Protein AF-A0A820KQS2-F1 (afdb_monomer_lite)

Structure (mmCIF, N/CA/C/O backbone):
data_AF-A0A820KQS2-F1
#
_entry.id   AF-A0A820KQS2-F1
#
loop_
_atom_site.group_PDB
_atom_site.id
_atom_site.type_symbol
_atom_site.label_atom_id
_atom_site.label_alt_id
_atom_site.label_comp_id
_atom_site.label_asym_id
_atom_site.label_entity_id
_atom_site.label_seq_id
_atom_site.pdbx_PDB_ins_code
_atom_site.Cartn_x
_atom_site.Cartn_y
_atom_site.Cartn_z
_atom_site.occupancy
_atom_site.B_iso_or_equiv
_atom_site.auth_seq_id
_atom_site.auth_comp_id
_atom_site.auth_asym_id
_atom_site.auth_atom_id
_atom_site.pdbx_PDB_model_num
ATOM 1 N N . TYR A 1 1 ? 2.356 -8.508 -19.181 1.00 50.34 1 TYR A N 1
ATOM 2 C CA . TYR A 1 1 ? 1.008 -8.144 -18.686 1.00 50.34 1 TYR A CA 1
ATOM 3 C C . TYR A 1 1 ? 0.097 -7.905 -19.900 1.00 50.34 1 TYR A C 1
ATOM 5 O O . TYR A 1 1 ? 0.622 -7.860 -20.998 1.00 50.34 1 TYR A O 1
ATOM 13 N N . TYR A 1 2 ? -1.240 -7.891 -19.795 1.00 46.78 2 TYR A N 1
ATOM 14 C CA . TYR A 1 2 ? -2.116 -7.574 -20.947 1.00 46.78 2 TYR A CA 1
ATOM 15 C C . TYR A 1 2 ? -2.822 -6.251 -20.717 1.00 46.78 2 TYR A C 1
ATOM 17 O O . TYR A 1 2 ? -3.506 -6.087 -19.706 1.00 46.78 2 TYR A O 1
ATOM 25 N N . ASP A 1 3 ? -2.719 -5.358 -21.691 1.00 51.53 3 ASP A N 1
ATOM 26 C CA . ASP A 1 3 ? -3.558 -4.175 -21.785 1.00 51.53 3 ASP A CA 1
ATOM 27 C C . ASP A 1 3 ? -4.238 -4.101 -23.154 1.00 51.53 3 ASP A C 1
ATOM 29 O O . ASP A 1 3 ? -3.690 -4.490 -24.179 1.00 51.53 3 ASP A O 1
ATOM 33 N N . TYR A 1 4 ? -5.441 -3.544 -23.191 1.00 47.41 4 TYR A N 1
ATOM 34 C CA . TYR A 1 4 ? -6.227 -3.357 -24.406 1.00 47.41 4 TYR A CA 1
ATOM 35 C C . TYR A 1 4 ? -5.584 -2.403 -25.415 1.00 47.41 4 TYR A C 1
ATOM 37 O O . TYR A 1 4 ? -5.941 -2.457 -26.592 1.00 47.41 4 TYR A O 1
ATOM 45 N N . VAL A 1 5 ? -4.665 -1.532 -24.983 1.00 47.62 5 VAL A N 1
ATOM 46 C CA . VAL A 1 5 ? -3.969 -0.593 -25.876 1.00 47.62 5 VAL A CA 1
ATOM 47 C C . VAL A 1 5 ? -2.763 -1.250 -26.554 1.00 47.62 5 VAL A C 1
ATOM 49 O O . VAL A 1 5 ? -2.491 -0.953 -27.717 1.00 47.62 5 VAL A O 1
ATOM 52 N N . HIS A 1 6 ? -2.044 -2.135 -25.860 1.00 49.69 6 HIS A N 1
ATOM 53 C CA . HIS A 1 6 ? -0.759 -2.682 -26.325 1.00 49.69 6 HIS A CA 1
ATOM 54 C C . HIS A 1 6 ? -0.744 -4.207 -26.510 1.00 49.69 6 HIS A C 1
ATOM 56 O O . HIS A 1 6 ? 0.208 -4.748 -27.063 1.00 49.69 6 HIS A O 1
ATOM 62 N N . GLY A 1 7 ? -1.827 -4.901 -26.156 1.00 55.16 7 GLY A N 1
ATOM 63 C CA . GLY A 1 7 ? -1.906 -6.356 -26.209 1.00 55.16 7 GLY A CA 1
ATOM 64 C C . GLY A 1 7 ? -1.187 -7.007 -25.028 1.00 55.16 7 GLY A C 1
ATOM 65 O O . GLY A 1 7 ? -1.132 -6.444 -23.938 1.00 55.16 7 GLY A O 1
ATOM 66 N N . VAL A 1 8 ? -0.693 -8.231 -25.228 1.00 52.75 8 VAL A N 1
ATOM 67 C CA . VAL A 1 8 ? 0.123 -8.924 -24.223 1.00 52.75 8 VAL A CA 1
ATOM 68 C C . VAL A 1 8 ? 1.558 -8.409 -24.346 1.00 52.75 8 VAL A C 1
ATOM 70 O O . VAL A 1 8 ? 2.145 -8.540 -25.417 1.00 52.75 8 VAL A O 1
ATOM 73 N N . ASP A 1 9 ? 2.131 -7.870 -23.271 1.00 55.00 9 ASP A N 1
ATOM 74 C CA . ASP A 1 9 ? 3.546 -7.510 -23.213 1.00 55.00 9 ASP A CA 1
ATOM 75 C C . ASP A 1 9 ? 4.383 -8.767 -23.448 1.00 55.00 9 ASP A C 1
ATOM 77 O O . ASP A 1 9 ? 4.339 -9.718 -22.663 1.00 55.00 9 ASP A O 1
ATOM 81 N N . THR A 1 10 ? 5.148 -8.767 -24.531 1.00 50.25 10 THR A N 1
ATOM 82 C CA . THR A 1 10 ? 6.159 -9.782 -24.819 1.00 50.25 10 THR A CA 1
ATOM 83 C C . THR A 1 10 ? 7.544 -9.185 -24.579 1.00 50.25 10 THR A C 1
ATOM 85 O O . THR A 1 10 ? 7.749 -8.016 -24.922 1.00 50.25 10 THR A O 1
ATOM 88 N N . PRO A 1 11 ? 8.517 -9.950 -24.051 1.00 45.09 11 PRO A N 1
ATOM 89 C CA . PRO A 1 11 ? 9.904 -9.498 -24.037 1.00 45.09 11 PRO A CA 1
ATOM 90 C C . PRO A 1 11 ? 10.341 -9.172 -25.474 1.00 45.09 11 PRO A C 1
ATOM 92 O O . PRO A 1 11 ? 10.095 -9.947 -26.400 1.00 45.09 11 PRO A O 1
ATOM 95 N N . LEU A 1 12 ? 10.903 -7.977 -25.675 1.00 44.34 12 LEU A N 1
ATOM 96 C CA . LEU A 1 12 ? 11.397 -7.533 -26.979 1.00 44.34 12 LEU A CA 1
ATOM 97 C C . LEU A 1 12 ? 12.622 -8.379 -27.353 1.00 44.34 12 LEU A C 1
ATOM 99 O O . LEU A 1 12 ? 13.596 -8.392 -26.609 1.00 44.34 12 LEU A O 1
ATOM 103 N N . ASN A 1 13 ? 12.587 -9.045 -28.510 1.00 33.97 13 ASN A N 1
ATOM 104 C CA . ASN A 1 13 ? 13.788 -9.620 -29.118 1.00 33.97 13 ASN A CA 1
ATOM 105 C C . ASN A 1 13 ? 14.694 -8.462 -29.568 1.00 33.97 13 ASN A C 1
ATOM 107 O O . ASN A 1 13 ? 14.344 -7.734 -30.499 1.00 33.97 13 ASN A O 1
ATOM 111 N N . ASP A 1 14 ? 15.837 -8.274 -28.913 1.00 37.34 14 ASP A N 1
ATOM 112 C CA . ASP A 1 14 ? 16.902 -7.411 -29.425 1.00 37.34 14 ASP A CA 1
ATOM 113 C C . ASP A 1 14 ? 17.754 -8.237 -30.404 1.00 37.34 14 ASP A C 1
ATOM 115 O O . ASP A 1 14 ? 18.570 -9.066 -29.998 1.00 37.34 14 ASP A O 1
ATOM 119 N N . ASP A 1 15 ? 17.542 -8.048 -31.711 1.00 41.03 15 ASP A N 1
ATOM 120 C CA . ASP A 1 15 ? 18.194 -8.815 -32.791 1.00 41.03 15 ASP A CA 1
ATOM 121 C C . ASP A 1 15 ? 19.730 -8.632 -32.863 1.00 41.03 15 ASP A C 1
ATOM 123 O O . ASP A 1 15 ? 20.384 -9.218 -33.728 1.00 41.03 15 ASP A O 1
ATOM 127 N N . ASN A 1 16 ? 20.345 -7.854 -31.961 1.00 39.41 16 ASN A N 1
ATOM 128 C CA . ASN A 1 16 ? 21.756 -7.469 -32.051 1.00 39.41 16 ASN A CA 1
ATOM 129 C C . ASN A 1 16 ? 22.676 -7.902 -30.899 1.00 39.41 16 ASN A C 1
ATOM 131 O O . ASN A 1 16 ? 23.847 -7.534 -30.936 1.00 39.41 16 ASN A O 1
ATOM 135 N N . ASN A 1 17 ? 22.250 -8.726 -29.934 1.00 34.94 17 ASN A N 1
ATOM 136 C CA . ASN A 1 17 ? 23.195 -9.308 -28.968 1.00 34.94 17 ASN A CA 1
ATOM 137 C C . ASN A 1 17 ? 22.882 -10.767 -28.616 1.00 34.94 17 ASN A C 1
ATOM 139 O O . ASN A 1 17 ? 21.922 -11.086 -27.923 1.00 34.94 17 ASN A O 1
ATOM 143 N N . LYS A 1 18 ? 23.773 -11.664 -29.057 1.00 36.22 18 LYS A N 1
ATOM 144 C CA . LYS A 1 18 ? 23.862 -13.058 -28.606 1.00 36.22 18 LYS A CA 1
ATOM 145 C C . LYS A 1 18 ? 24.435 -13.123 -27.187 1.00 36.22 18 LYS A C 1
ATOM 147 O O . LYS A 1 18 ? 25.553 -13.582 -26.991 1.00 36.22 18 LYS A O 1
ATOM 152 N N . GLU A 1 19 ? 23.650 -12.722 -26.204 1.00 31.70 19 GLU A N 1
ATOM 153 C CA 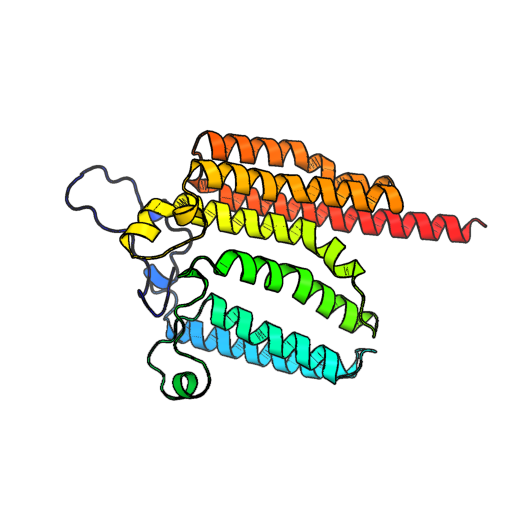. GLU A 1 19 ? 23.691 -13.332 -24.880 1.00 31.70 19 GLU A CA 1
ATOM 154 C C . GLU A 1 19 ? 22.246 -13.636 -24.518 1.00 31.70 19 GLU A C 1
ATOM 156 O O . GLU A 1 19 ? 21.460 -12.743 -24.224 1.00 31.70 19 GLU A O 1
ATOM 161 N N . ILE A 1 20 ? 21.887 -14.917 -24.611 1.00 35.78 20 ILE A N 1
ATOM 162 C CA . ILE A 1 20 ? 20.610 -15.444 -24.137 1.00 35.78 20 ILE A CA 1
ATOM 163 C C . ILE A 1 20 ? 20.662 -15.357 -22.608 1.00 35.78 20 ILE A C 1
ATOM 165 O O . ILE A 1 20 ? 20.936 -16.334 -21.914 1.00 35.78 20 ILE A O 1
ATOM 169 N N . ILE A 1 21 ? 20.468 -14.158 -22.069 1.00 37.12 21 ILE A N 1
ATOM 170 C CA . ILE A 1 21 ? 19.893 -14.027 -20.743 1.00 37.12 21 ILE A CA 1
ATOM 171 C C . ILE A 1 21 ? 18.470 -14.532 -20.943 1.00 37.12 21 ILE A C 1
ATOM 173 O O . ILE A 1 21 ? 17.762 -14.070 -21.833 1.00 37.12 21 ILE A O 1
ATOM 177 N N . ASN A 1 22 ? 18.088 -15.567 -20.203 1.00 35.06 22 ASN A N 1
ATOM 178 C CA . ASN A 1 22 ? 16.721 -16.061 -20.204 1.00 35.06 22 ASN A CA 1
ATOM 179 C C . ASN A 1 22 ? 15.801 -14.946 -19.672 1.00 35.06 22 ASN A C 1
ATOM 181 O O . ASN A 1 22 ? 15.427 -14.947 -18.503 1.00 35.06 22 ASN A O 1
ATOM 185 N N . ASP A 1 23 ? 15.412 -14.006 -20.535 1.00 45.28 23 ASP A N 1
ATOM 186 C CA . ASP A 1 23 ? 14.461 -12.924 -20.249 1.00 45.28 23 ASP A CA 1
ATOM 187 C C . ASP A 1 23 ? 13.078 -13.469 -19.858 1.00 45.28 23 ASP A C 1
ATOM 189 O O . ASP A 1 23 ? 12.229 -12.736 -19.355 1.00 45.28 23 ASP A O 1
ATOM 193 N N . ALA A 1 24 ? 12.867 -14.778 -20.009 1.00 40.47 24 ALA A N 1
ATOM 194 C CA . ALA A 1 24 ? 11.736 -15.512 -19.461 1.00 40.47 24 ALA A CA 1
ATOM 195 C C . ALA A 1 24 ? 11.596 -15.391 -17.928 1.00 40.47 24 ALA A C 1
ATOM 197 O O . ALA A 1 24 ? 10.472 -15.469 -17.439 1.00 40.47 24 ALA A O 1
ATOM 198 N N . ASP A 1 25 ? 12.686 -15.165 -17.183 1.00 43.22 25 ASP A N 1
ATOM 199 C CA . ASP A 1 25 ? 12.652 -14.967 -15.721 1.00 43.22 25 ASP A CA 1
ATOM 200 C C . ASP A 1 25 ? 12.349 -13.509 -15.316 1.00 43.22 25 ASP A C 1
ATOM 202 O O . ASP A 1 25 ? 12.152 -13.216 -14.136 1.00 43.22 25 ASP A O 1
ATOM 206 N N . SER A 1 26 ? 12.325 -12.579 -16.279 1.00 48.62 26 SER A N 1
ATOM 207 C CA . SER A 1 26 ? 12.052 -11.153 -16.036 1.00 48.62 26 SER A CA 1
ATOM 208 C C . SER A 1 26 ? 10.560 -10.807 -16.034 1.00 48.62 26 SER A C 1
ATOM 210 O O . SER A 1 26 ? 10.169 -9.765 -15.507 1.00 48.62 26 SER A O 1
ATOM 212 N N . VAL A 1 27 ? 9.720 -11.684 -16.597 1.00 53.97 27 VAL A N 1
ATOM 213 C CA . VAL A 1 27 ? 8.279 -11.461 -16.738 1.00 53.97 27 VAL A CA 1
ATOM 214 C C . VAL A 1 27 ? 7.531 -12.237 -15.658 1.00 53.97 27 VAL A C 1
ATOM 216 O O . VAL A 1 27 ? 7.404 -13.456 -15.727 1.00 53.97 27 VAL A O 1
ATOM 219 N N . ASP A 1 28 ? 7.019 -11.505 -14.670 1.00 54.66 28 ASP A N 1
ATOM 220 C CA . ASP A 1 28 ? 6.400 -12.067 -13.459 1.00 54.66 28 ASP A CA 1
ATOM 221 C C . ASP A 1 28 ? 5.073 -12.810 -13.740 1.00 54.66 28 ASP A C 1
ATOM 223 O O . ASP A 1 28 ? 4.726 -13.755 -13.037 1.00 54.66 28 ASP A O 1
ATOM 227 N N . ASP A 1 29 ? 4.345 -12.437 -14.804 1.00 56.66 29 ASP A N 1
ATOM 228 C CA . ASP A 1 29 ? 3.096 -13.098 -15.213 1.00 56.66 29 ASP A CA 1
ATOM 229 C C . ASP A 1 29 ? 3.127 -13.522 -16.688 1.00 56.66 29 ASP A C 1
ATOM 231 O O . ASP A 1 29 ? 3.074 -12.698 -17.609 1.00 56.66 29 ASP A O 1
ATOM 235 N N . ARG A 1 30 ? 3.185 -14.840 -16.898 1.00 62.66 30 ARG A N 1
ATOM 236 C CA . ARG A 1 30 ? 3.271 -15.490 -18.213 1.00 62.66 30 ARG A CA 1
ATOM 237 C C . ARG A 1 30 ? 1.923 -16.015 -18.703 1.00 62.66 30 ARG A C 1
ATOM 239 O O . ARG A 1 30 ? 1.829 -16.484 -19.831 1.00 62.66 30 ARG A O 1
ATOM 246 N N . THR A 1 31 ? 0.857 -15.888 -17.913 1.00 62.12 31 THR A N 1
ATOM 247 C CA . THR A 1 31 ? -0.420 -16.588 -18.135 1.00 62.12 31 THR A CA 1
ATOM 248 C C . THR A 1 31 ? -1.082 -16.225 -19.469 1.00 62.12 31 THR A C 1
ATOM 250 O O . THR A 1 31 ? -1.659 -17.076 -20.146 1.00 62.12 31 THR A O 1
ATOM 253 N N . LEU A 1 32 ? -0.971 -14.960 -19.883 1.00 59.19 32 LEU A N 1
ATOM 254 C CA . LEU A 1 32 ? -1.515 -14.468 -21.155 1.00 59.19 32 LEU A CA 1
ATOM 255 C C . LEU A 1 32 ? -0.532 -14.636 -22.323 1.00 59.19 32 LEU A C 1
ATOM 257 O O . LEU A 1 32 ? -0.967 -14.803 -23.459 1.00 59.19 32 LEU A O 1
ATOM 261 N N . ILE A 1 33 ? 0.775 -14.642 -22.040 1.00 58.38 33 ILE A N 1
ATOM 262 C CA . ILE A 1 33 ? 1.844 -14.871 -23.030 1.00 58.38 33 ILE A CA 1
ATOM 263 C C . ILE A 1 33 ? 1.835 -16.334 -23.481 1.00 58.38 33 ILE A C 1
ATOM 265 O O . ILE A 1 33 ? 1.973 -16.632 -24.663 1.00 58.38 33 ILE A O 1
ATOM 269 N N . GLU A 1 34 ? 1.613 -17.247 -22.540 1.00 66.88 34 GLU A N 1
ATOM 270 C CA . GLU A 1 34 ? 1.555 -18.693 -22.762 1.00 66.88 34 GLU A CA 1
ATOM 271 C C . GLU A 1 34 ? 0.176 -19.164 -23.249 1.00 66.88 34 GLU A C 1
ATOM 273 O O . GLU A 1 34 ? -0.020 -20.349 -23.512 1.00 66.88 34 GLU A O 1
ATOM 278 N N . GLY A 1 35 ? -0.792 -18.249 -23.386 1.00 63.12 35 GLY A N 1
ATOM 279 C CA . GLY A 1 35 ? -2.139 -18.559 -23.869 1.00 63.12 35 GLY A CA 1
ATOM 280 C C . GLY A 1 35 ? -2.976 -19.416 -22.912 1.00 63.12 35 GLY A C 1
ATOM 281 O O . GLY A 1 35 ? -3.991 -19.971 -23.335 1.00 63.12 35 GLY A O 1
ATOM 282 N N . LEU A 1 36 ? -2.581 -19.512 -21.636 1.00 69.69 36 LEU A N 1
ATOM 283 C CA . LEU A 1 36 ? -3.325 -20.227 -20.591 1.00 69.69 36 LEU A CA 1
ATOM 284 C C . LEU A 1 36 ? -4.685 -19.565 -20.307 1.00 69.69 36 LEU A C 1
ATOM 286 O O . LEU A 1 36 ? -5.640 -20.247 -19.941 1.00 69.69 36 LEU A O 1
ATOM 290 N N . LEU A 1 37 ? -4.788 -18.249 -20.518 1.00 71.06 37 LEU A N 1
ATOM 291 C CA . LEU A 1 37 ? -6.035 -17.481 -20.489 1.00 71.06 37 LEU A CA 1
ATOM 292 C C . LEU A 1 37 ? -6.189 -16.676 -21.783 1.00 71.06 37 LEU A C 1
ATOM 294 O O . LEU A 1 37 ? -5.217 -16.126 -22.300 1.00 71.06 37 LEU A O 1
ATOM 298 N N . LYS A 1 38 ? -7.413 -16.559 -22.312 1.00 76.75 38 LYS A N 1
ATOM 299 C CA . LYS A 1 38 ? -7.700 -15.628 -23.416 1.00 76.75 38 LYS A CA 1
ATOM 300 C C . LYS A 1 38 ? -8.100 -14.262 -22.847 1.00 76.75 38 LYS A C 1
ATOM 302 O O . LYS A 1 38 ? -8.734 -14.214 -21.793 1.00 76.75 38 LYS A O 1
ATOM 307 N N . PRO A 1 39 ? -7.865 -13.146 -23.563 1.00 71.44 39 PRO A N 1
ATOM 308 C CA . PRO A 1 39 ? -8.319 -11.818 -23.128 1.00 71.44 39 PRO A CA 1
ATOM 309 C C . PRO A 1 39 ? -9.813 -11.757 -22.768 1.00 71.44 39 PRO A C 1
ATOM 311 O O . PRO A 1 39 ? -10.203 -11.138 -21.782 1.00 71.44 39 PRO A O 1
ATOM 314 N N . ASN A 1 40 ? -10.654 -12.477 -23.517 1.00 72.44 40 ASN A N 1
ATOM 315 C CA . ASN A 1 40 ? -12.089 -12.572 -23.235 1.00 72.44 40 ASN A CA 1
ATOM 316 C C . ASN A 1 40 ? -12.401 -13.264 -21.899 1.00 72.44 40 ASN A C 1
ATOM 318 O O . ASN A 1 40 ? -13.407 -12.936 -21.272 1.00 72.44 40 ASN A O 1
ATOM 322 N N . ASP A 1 41 ? -11.568 -14.208 -21.459 1.00 77.62 41 ASP A N 1
ATOM 323 C CA . ASP A 1 41 ? -11.750 -14.891 -20.177 1.00 77.62 41 ASP A CA 1
ATOM 324 C C . ASP A 1 41 ? -11.435 -13.939 -19.018 1.00 77.62 41 ASP A C 1
ATOM 326 O O . ASP A 1 41 ? -12.167 -13.917 -18.031 1.00 77.62 41 ASP A O 1
ATOM 330 N N . VAL A 1 42 ? -10.438 -13.063 -19.187 1.00 75.62 42 VAL A N 1
ATOM 331 C CA . VAL A 1 42 ? -10.117 -11.994 -18.227 1.00 75.62 42 VAL A CA 1
ATOM 332 C C . VAL A 1 42 ? -11.276 -10.998 -18.101 1.00 75.62 42 VAL A C 1
ATOM 334 O O . VAL A 1 42 ? -11.674 -10.666 -16.985 1.00 75.62 42 VAL A O 1
ATOM 337 N N . VAL A 1 43 ? -11.887 -10.575 -19.219 1.00 75.69 43 VAL A N 1
ATOM 338 C CA . VAL A 1 43 ? -13.088 -9.709 -19.199 1.00 75.69 43 VAL A CA 1
ATOM 339 C C . VAL A 1 43 ? -14.239 -10.380 -18.459 1.00 75.69 43 VAL A C 1
ATOM 341 O O . VAL A 1 43 ? -14.870 -9.765 -17.600 1.00 75.69 43 VAL A O 1
ATOM 344 N N . ARG A 1 44 ? -14.536 -11.640 -18.801 1.00 77.50 44 ARG A N 1
ATOM 345 C CA . ARG A 1 44 ? -15.642 -12.395 -18.198 1.00 77.50 44 ARG A CA 1
ATOM 346 C C . ARG A 1 44 ? -15.436 -12.582 -16.703 1.00 77.50 44 ARG A C 1
ATOM 348 O O . ARG A 1 44 ? -16.386 -12.406 -15.947 1.00 77.50 44 ARG A O 1
ATOM 355 N N . LEU A 1 45 ? -14.210 -12.890 -16.284 1.00 83.06 45 LEU A N 1
ATOM 356 C CA . LEU A 1 45 ? -13.854 -12.993 -14.875 1.00 83.06 45 LEU A CA 1
ATOM 357 C C . LEU A 1 45 ? -14.034 -11.649 -14.163 1.00 83.06 45 LEU A C 1
ATOM 359 O O . LEU A 1 45 ? -14.654 -11.609 -13.104 1.00 83.06 45 LEU A O 1
ATOM 363 N N . GLY A 1 46 ? -13.576 -10.548 -14.765 1.00 81.06 46 GLY A N 1
ATOM 364 C CA . GLY A 1 46 ? -13.794 -9.201 -14.237 1.00 81.06 46 GLY A CA 1
ATOM 365 C C . GLY A 1 46 ? -15.281 -8.887 -14.047 1.00 81.06 46 GLY A C 1
ATOM 366 O O . GLY A 1 46 ? -15.697 -8.523 -12.950 1.00 81.06 46 GLY A O 1
ATOM 367 N N . LEU A 1 47 ? -16.106 -9.102 -15.077 1.00 82.31 47 LEU A N 1
ATOM 368 C CA . LEU A 1 47 ? -17.564 -8.908 -15.015 1.00 82.31 47 LEU A CA 1
ATOM 369 C C . LEU A 1 47 ? -18.227 -9.774 -13.934 1.00 82.31 47 LEU A C 1
ATOM 371 O O . LEU A 1 47 ? -19.106 -9.297 -13.212 1.00 82.31 47 LEU A O 1
ATOM 375 N N . LEU A 1 48 ? -17.804 -11.031 -13.801 1.00 87.44 48 LEU A N 1
ATOM 376 C CA . LEU A 1 48 ? -18.290 -11.940 -12.766 1.00 87.44 48 LEU A CA 1
ATOM 377 C C . LEU A 1 48 ? -17.946 -11.422 -11.363 1.00 87.44 48 LEU A C 1
ATOM 379 O O . LEU A 1 48 ? -18.830 -11.361 -10.512 1.00 87.44 48 LEU A O 1
ATOM 383 N N . LEU A 1 49 ? -16.709 -10.976 -11.134 1.00 88.25 49 LEU A N 1
ATOM 384 C CA . LEU A 1 49 ? -16.287 -10.402 -9.853 1.00 88.25 49 LEU A CA 1
ATOM 385 C C . LEU A 1 49 ? -17.042 -9.105 -9.530 1.00 88.25 49 LEU A C 1
ATOM 387 O O . LEU A 1 49 ? -17.485 -8.930 -8.396 1.00 88.25 49 LEU A O 1
ATOM 391 N N . TYR A 1 50 ? -17.275 -8.237 -10.519 1.00 85.00 50 TYR A N 1
ATOM 392 C CA . TYR A 1 50 ? -18.106 -7.038 -10.355 1.00 85.00 50 TYR A CA 1
ATOM 393 C C . TYR A 1 50 ? -19.556 -7.377 -9.989 1.00 85.00 50 TYR A C 1
ATOM 395 O O . TYR A 1 50 ? -20.151 -6.734 -9.118 1.00 85.00 50 TYR A O 1
ATOM 403 N N . THR A 1 51 ? -20.121 -8.411 -10.614 1.00 87.44 51 THR A N 1
ATOM 404 C CA . THR A 1 51 ? -21.486 -8.876 -10.330 1.00 87.44 51 THR A CA 1
ATOM 405 C C . THR A 1 51 ? -21.583 -9.434 -8.913 1.00 87.44 51 THR A C 1
ATOM 407 O O . THR A 1 51 ? -22.465 -9.032 -8.156 1.00 87.44 51 THR A O 1
ATOM 410 N N . ILE A 1 52 ? -20.641 -10.296 -8.515 1.00 91.69 52 ILE A N 1
ATOM 411 C CA . ILE A 1 52 ? -20.565 -10.844 -7.154 1.00 91.69 52 ILE A CA 1
ATOM 412 C C . ILE A 1 52 ? -20.401 -9.720 -6.130 1.00 91.69 52 ILE A C 1
ATOM 414 O O . ILE A 1 52 ? -21.126 -9.699 -5.140 1.00 91.69 52 ILE A O 1
ATOM 418 N N . GLY A 1 53 ? -19.508 -8.758 -6.382 1.00 89.31 53 GLY A N 1
ATOM 419 C CA . GLY A 1 53 ? -19.310 -7.603 -5.506 1.00 89.31 53 GLY A CA 1
ATOM 420 C C . GLY A 1 53 ? -20.584 -6.776 -5.334 1.00 89.31 53 GLY A C 1
ATOM 421 O O . GLY A 1 53 ? -20.905 -6.365 -4.223 1.00 89.31 53 GLY A O 1
ATOM 422 N N . THR A 1 54 ? -21.354 -6.585 -6.407 1.00 89.12 54 THR A N 1
ATOM 423 C CA . THR A 1 54 ? -22.628 -5.847 -6.360 1.00 89.12 54 THR A CA 1
ATOM 424 C C . THR A 1 54 ? -23.703 -6.611 -5.583 1.00 89.12 54 THR A C 1
ATOM 426 O O . THR A 1 54 ? -24.432 -6.018 -4.793 1.00 89.12 54 THR A O 1
ATOM 429 N N . ILE A 1 55 ? -23.786 -7.934 -5.744 1.00 91.94 55 ILE A N 1
ATOM 430 C CA . ILE A 1 55 ? -24.700 -8.775 -4.954 1.00 91.94 55 ILE A CA 1
ATOM 431 C C . ILE A 1 55 ? -24.307 -8.744 -3.471 1.00 91.94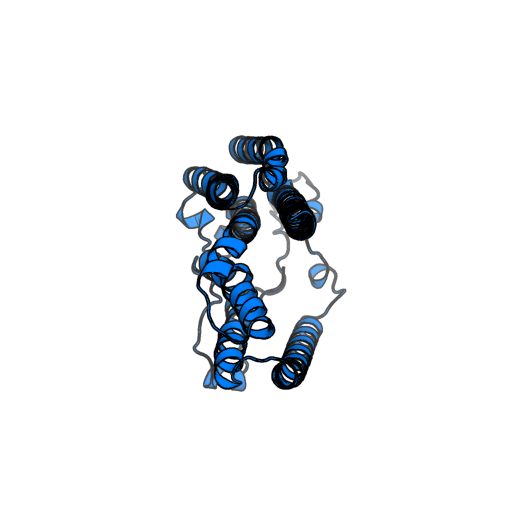 55 ILE A C 1
ATOM 433 O O . ILE A 1 55 ? -25.169 -8.592 -2.607 1.00 91.94 55 ILE A O 1
ATOM 437 N N . ALA A 1 56 ? -23.010 -8.838 -3.171 1.00 91.06 56 ALA A N 1
ATOM 438 C CA . ALA A 1 56 ? -22.495 -8.745 -1.810 1.00 91.06 56 ALA A CA 1
ATOM 439 C C . ALA A 1 56 ? -22.794 -7.377 -1.180 1.00 91.06 56 ALA A C 1
ATOM 441 O O . ALA A 1 56 ? -23.169 -7.325 -0.013 1.00 91.06 56 ALA A O 1
ATOM 442 N N . PHE A 1 57 ? -22.699 -6.289 -1.953 1.00 90.12 57 PHE A N 1
ATOM 443 C CA . PHE A 1 57 ? -23.117 -4.954 -1.528 1.00 90.12 57 PHE A CA 1
ATOM 444 C C . PHE A 1 57 ? -24.595 -4.933 -1.118 1.00 90.12 57 PHE A C 1
ATOM 446 O O . PHE A 1 57 ? -24.897 -4.522 -0.002 1.00 90.12 57 PHE A O 1
ATOM 453 N N . LEU A 1 58 ? -25.501 -5.437 -1.966 1.00 89.88 58 LEU A N 1
ATOM 454 C CA . LEU A 1 58 ? -26.936 -5.489 -1.655 1.00 89.88 58 LEU A CA 1
ATOM 455 C C . LEU A 1 58 ? -27.223 -6.324 -0.404 1.00 89.88 58 LEU A C 1
ATOM 457 O O . LEU A 1 58 ? -28.088 -5.980 0.393 1.00 89.88 58 LEU A O 1
ATOM 461 N N . PHE A 1 59 ? -26.499 -7.425 -0.208 1.00 90.94 59 PHE A N 1
ATOM 462 C CA . PHE A 1 59 ? -26.627 -8.206 1.017 1.00 90.94 59 PHE A CA 1
ATOM 463 C C . PHE A 1 59 ? -26.140 -7.400 2.226 1.00 90.94 59 PHE A C 1
ATOM 465 O O . PHE A 1 59 ? -26.857 -7.302 3.215 1.00 90.94 59 PHE A O 1
ATOM 472 N N . LEU A 1 60 ? -24.971 -6.763 2.129 1.00 90.25 60 LEU A N 1
ATOM 473 C CA . LEU A 1 60 ? -24.362 -5.980 3.204 1.00 90.25 60 LEU A CA 1
ATOM 474 C C . LEU A 1 60 ? -25.258 -4.835 3.686 1.00 90.25 60 LEU A C 1
ATOM 476 O O . LEU A 1 60 ? -25.321 -4.607 4.894 1.00 90.25 60 LEU A O 1
ATOM 480 N N . THR A 1 61 ? -25.960 -4.132 2.792 1.00 88.12 61 THR A N 1
ATOM 481 C CA . THR A 1 61 ? -26.817 -3.012 3.209 1.00 88.12 61 THR A CA 1
ATOM 482 C C . THR A 1 61 ? -27.982 -3.450 4.100 1.00 88.12 61 THR A C 1
ATOM 484 O O . THR A 1 61 ? -28.389 -2.687 4.969 1.00 88.12 61 THR A O 1
ATOM 487 N N . ASN A 1 62 ? -28.428 -4.708 3.995 1.00 88.75 62 ASN A N 1
ATOM 488 C CA . ASN A 1 62 ? -29.455 -5.268 4.880 1.00 88.75 62 ASN A CA 1
ATOM 489 C C . ASN A 1 62 ? -28.957 -5.529 6.315 1.00 88.75 62 ASN A C 1
ATOM 491 O O . ASN A 1 62 ? -29.766 -5.567 7.240 1.00 88.75 62 ASN A O 1
ATOM 495 N N . PHE A 1 63 ? -27.650 -5.733 6.516 1.00 89.62 63 PHE A N 1
ATOM 496 C CA . PHE A 1 63 ? -27.062 -5.998 7.841 1.00 89.62 63 PHE A CA 1
ATOM 497 C C . PHE A 1 63 ? -26.355 -4.786 8.436 1.00 89.62 63 PHE A C 1
ATOM 499 O O . PHE A 1 63 ? -26.114 -4.737 9.643 1.00 89.62 63 PHE A O 1
ATOM 506 N N . SER A 1 64 ? -25.971 -3.829 7.597 1.00 89.88 64 SER A N 1
ATOM 507 C CA . SER A 1 64 ? -25.213 -2.675 8.041 1.00 89.88 64 SER A CA 1
ATOM 508 C C . SER A 1 64 ? -26.097 -1.702 8.828 1.00 89.88 64 SER A C 1
ATOM 510 O O . SER A 1 64 ? -27.179 -1.343 8.368 1.00 89.88 64 SER A O 1
ATOM 512 N N . PRO A 1 65 ? -25.625 -1.181 9.975 1.00 88.69 65 PRO A N 1
ATOM 513 C CA . PRO A 1 65 ? -26.296 -0.084 10.666 1.00 88.69 65 PRO A CA 1
ATOM 514 C C . PRO A 1 65 ? -26.168 1.265 9.932 1.00 88.69 65 PRO A C 1
ATOM 516 O O . PRO A 1 65 ? -26.773 2.251 10.358 1.00 88.69 65 PRO A O 1
ATOM 519 N N . ALA A 1 66 ? -25.362 1.359 8.867 1.00 85.75 66 ALA A N 1
ATOM 520 C CA . ALA A 1 66 ? -25.190 2.597 8.115 1.00 85.75 66 ALA A CA 1
ATOM 521 C C . ALA A 1 66 ? -26.367 2.862 7.177 1.00 85.75 66 ALA A C 1
ATOM 523 O O . ALA A 1 66 ? -26.968 1.958 6.605 1.00 85.75 66 ALA A O 1
ATOM 524 N N . LYS A 1 67 ? -26.654 4.147 6.948 1.00 76.94 67 LYS A N 1
ATOM 525 C CA . LYS A 1 67 ? -27.654 4.546 5.957 1.00 76.94 67 LYS A CA 1
ATOM 526 C C . LYS A 1 67 ? -27.186 4.165 4.544 1.00 76.94 67 LYS A C 1
ATOM 528 O O . LYS A 1 67 ? -26.169 4.677 4.070 1.00 76.94 67 LYS A O 1
ATOM 533 N N . GLU A 1 68 ? -28.013 3.362 3.875 1.00 73.50 68 GLU A N 1
ATOM 534 C CA . GLU A 1 68 ? -27.960 2.930 2.465 1.00 73.50 68 GLU A CA 1
ATOM 535 C C . GLU A 1 68 ? -27.240 3.899 1.490 1.00 73.50 68 GLU A C 1
ATOM 537 O O . GLU A 1 68 ? -26.262 3.485 0.858 1.00 73.50 68 GLU A O 1
ATOM 542 N N . PRO A 1 69 ? -27.618 5.195 1.369 1.00 82.31 69 PRO A N 1
ATOM 543 C CA . PRO A 1 69 ? -27.053 6.065 0.334 1.00 82.31 69 PRO A CA 1
ATOM 544 C C . PRO A 1 69 ? -25.549 6.325 0.479 1.00 82.31 69 PRO A C 1
ATOM 546 O O . PRO A 1 69 ? -24.864 6.481 -0.529 1.00 82.31 69 PRO A O 1
ATOM 549 N N . TYR A 1 70 ? -24.999 6.358 1.697 1.00 83.25 70 TYR A N 1
ATOM 550 C CA . TYR A 1 70 ? -23.574 6.661 1.874 1.00 83.25 70 TYR A CA 1
ATOM 551 C C . TYR A 1 70 ? -22.683 5.480 1.489 1.00 83.25 70 TYR A C 1
ATOM 553 O O . TYR A 1 70 ? -21.641 5.678 0.863 1.00 83.25 70 TYR A O 1
ATOM 561 N N . LEU A 1 71 ? -23.106 4.254 1.814 1.00 85.75 71 LEU A N 1
ATOM 562 C CA . LEU A 1 71 ? -22.397 3.048 1.389 1.00 85.75 71 LEU A CA 1
ATOM 563 C C . LEU A 1 71 ? -22.440 2.904 -0.132 1.00 85.75 71 LEU A C 1
ATOM 565 O O . LEU A 1 71 ? -21.415 2.592 -0.735 1.00 85.75 71 LEU A O 1
ATOM 569 N N . ALA A 1 72 ? -23.591 3.185 -0.751 1.00 86.44 72 ALA A N 1
ATOM 570 C CA . ALA A 1 72 ? -23.742 3.153 -2.202 1.00 86.44 72 ALA A CA 1
ATOM 571 C C . ALA A 1 72 ? -22.795 4.143 -2.895 1.00 86.44 72 ALA A C 1
ATOM 573 O O . ALA A 1 72 ? -22.101 3.763 -3.833 1.00 86.44 72 ALA A O 1
ATOM 574 N N . ILE A 1 73 ? -22.713 5.389 -2.414 1.00 85.75 73 ILE A N 1
ATOM 575 C CA . ILE A 1 73 ? -21.835 6.415 -3.000 1.00 85.75 73 ILE A CA 1
ATOM 576 C C . ILE A 1 73 ? -20.369 5.977 -2.962 1.00 85.75 73 ILE A C 1
ATOM 578 O O . ILE A 1 73 ? -19.670 6.103 -3.963 1.00 85.75 73 ILE A O 1
ATOM 582 N N . ILE A 1 74 ? -19.897 5.446 -1.831 1.00 85.75 74 ILE A N 1
ATOM 583 C CA . ILE A 1 74 ? -18.501 5.012 -1.709 1.00 85.75 74 ILE A CA 1
ATOM 584 C C . ILE A 1 74 ? -18.248 3.779 -2.584 1.00 85.75 74 ILE A C 1
ATOM 586 O O . ILE A 1 74 ? -17.263 3.747 -3.318 1.00 85.75 74 ILE A O 1
ATOM 590 N N . PHE A 1 75 ? -19.151 2.796 -2.566 1.00 86.25 75 PHE A N 1
ATOM 591 C CA . PHE A 1 75 ? -19.021 1.568 -3.348 1.00 86.25 75 PHE A CA 1
ATOM 592 C C . PHE A 1 75 ? -19.033 1.840 -4.859 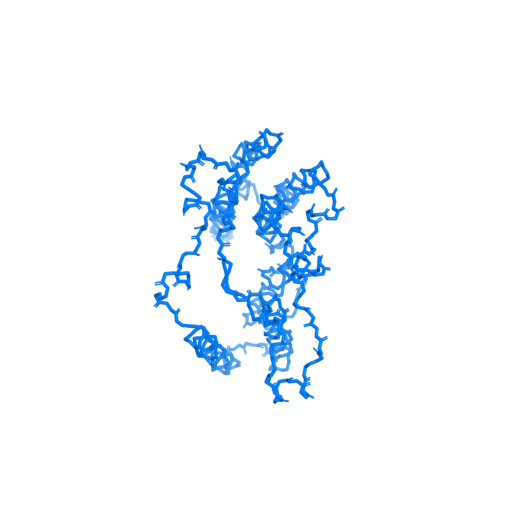1.00 86.25 75 PHE A C 1
ATOM 594 O O . PHE A 1 75 ? -18.085 1.489 -5.559 1.00 86.25 75 PHE A O 1
ATOM 601 N N . PHE A 1 76 ? -20.057 2.533 -5.362 1.00 83.25 76 PHE A N 1
ATOM 602 C CA . PHE A 1 76 ? -20.182 2.875 -6.781 1.00 83.25 76 PHE A CA 1
ATOM 603 C C . PHE A 1 76 ? -19.246 4.005 -7.223 1.00 83.25 76 PHE A C 1
ATOM 605 O O . PHE A 1 76 ? -19.016 4.150 -8.417 1.00 83.25 76 PHE A O 1
ATOM 612 N N . GLY A 1 77 ? -18.678 4.785 -6.301 1.00 80.44 77 GLY A N 1
ATOM 613 C CA . GLY A 1 77 ? -17.602 5.734 -6.597 1.00 80.44 77 GLY A CA 1
ATOM 614 C C . GLY A 1 77 ? -16.234 5.055 -6.729 1.00 80.44 77 GLY A C 1
ATOM 615 O O . GLY A 1 77 ? -15.442 5.423 -7.594 1.00 80.44 77 GLY A O 1
ATOM 616 N N . ALA A 1 78 ? -15.965 4.033 -5.911 1.00 78.44 78 ALA A N 1
ATOM 617 C CA . ALA A 1 78 ? -14.707 3.283 -5.916 1.00 78.44 78 ALA A CA 1
ATOM 618 C C . ALA A 1 78 ? -14.647 2.205 -7.012 1.00 78.44 78 ALA A C 1
ATOM 620 O O . ALA A 1 78 ? -13.587 1.951 -7.583 1.00 78.44 78 ALA A O 1
ATOM 621 N N . LEU A 1 79 ? -15.784 1.584 -7.330 1.00 76.19 79 LEU A N 1
ATOM 622 C CA . LEU A 1 79 ? -15.907 0.536 -8.345 1.00 76.19 79 LEU A CA 1
ATOM 623 C C . LEU A 1 79 ? -15.380 0.950 -9.735 1.00 76.19 79 LEU A C 1
ATOM 625 O O . LEU A 1 79 ? -14.592 0.203 -10.314 1.00 76.19 79 LEU A O 1
ATOM 629 N N . PRO A 1 80 ? -15.748 2.124 -10.283 1.00 71.38 80 PRO A N 1
ATOM 630 C CA . PRO A 1 80 ? -15.196 2.610 -11.540 1.00 71.38 80 PRO A CA 1
ATOM 631 C C . PRO A 1 80 ? -13.706 2.925 -11.446 1.00 71.38 80 PRO A C 1
ATOM 633 O O . PRO A 1 80 ? -13.018 2.838 -12.454 1.00 71.38 80 PRO A O 1
ATOM 636 N N . LEU A 1 81 ? -13.181 3.264 -10.263 1.00 70.06 81 LEU A N 1
ATOM 637 C CA . LEU A 1 81 ? -11.765 3.591 -10.081 1.00 70.06 81 LEU A CA 1
ATOM 638 C C . LEU A 1 81 ? -10.856 2.395 -10.407 1.00 70.06 81 LEU A C 1
ATOM 640 O O . LEU A 1 81 ? -9.819 2.580 -11.041 1.00 70.06 81 LEU A O 1
ATOM 644 N N . SER A 1 82 ? -11.261 1.170 -10.051 1.00 67.81 82 SER A N 1
ATOM 645 C CA . SER A 1 82 ? -10.500 -0.044 -10.393 1.00 67.81 82 SER A CA 1
ATOM 646 C C . SER A 1 82 ? -10.517 -0.340 -11.897 1.00 67.81 82 SER A C 1
ATOM 648 O O . SER A 1 82 ? -9.495 -0.737 -12.467 1.00 67.81 82 SER A O 1
ATOM 650 N N . PHE A 1 83 ? -11.644 -0.060 -12.558 1.00 64.31 83 PHE A N 1
ATOM 651 C CA . PHE A 1 83 ? -11.771 -0.183 -14.008 1.00 64.31 83 PHE A CA 1
ATOM 652 C C . PHE A 1 83 ? -10.974 0.900 -14.742 1.00 64.31 83 PHE A C 1
ATOM 654 O O . PHE A 1 83 ? -10.269 0.599 -15.691 1.00 64.31 83 PHE A O 1
ATOM 661 N N . LEU A 1 84 ? -11.021 2.153 -14.287 1.00 64.38 84 LEU A N 1
ATOM 662 C CA . LEU A 1 84 ? -10.292 3.274 -14.891 1.00 64.38 84 LEU A CA 1
ATOM 663 C C . LEU A 1 84 ? -8.773 3.181 -14.679 1.00 64.38 84 LEU A C 1
ATOM 665 O O . LEU A 1 84 ? -7.997 3.731 -15.464 1.00 64.38 84 LEU A O 1
ATOM 669 N N . TYR A 1 85 ? -8.337 2.488 -13.624 1.00 62.03 85 TYR A N 1
ATOM 670 C CA . TYR A 1 85 ? -6.925 2.216 -13.383 1.00 62.03 85 TYR A CA 1
ATOM 671 C C . TYR A 1 85 ? -6.345 1.231 -14.415 1.00 62.03 85 TYR A C 1
ATOM 673 O O . TYR A 1 85 ? -5.261 1.476 -14.941 1.00 62.03 85 TYR A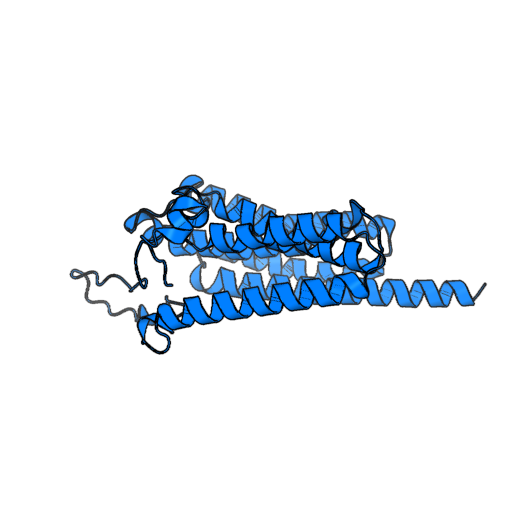 O 1
ATOM 681 N N . THR A 1 86 ? -7.062 0.153 -14.758 1.00 57.53 86 THR A N 1
ATOM 682 C CA . THR A 1 86 ? -6.562 -0.918 -15.651 1.00 57.53 86 THR A CA 1
ATOM 683 C C . THR A 1 86 ? -7.073 -0.840 -17.090 1.00 57.53 86 THR A C 1
ATOM 685 O O . THR A 1 86 ? -6.352 -1.183 -18.019 1.00 57.53 86 THR A O 1
ATOM 688 N N . GLY A 1 87 ? -8.304 -0.388 -17.299 1.00 53.41 87 GLY A N 1
ATOM 689 C CA . GLY A 1 87 ? -8.967 -0.349 -18.594 1.00 53.41 87 GLY A CA 1
ATOM 690 C C . GLY A 1 87 ? -8.621 0.912 -19.374 1.00 53.41 87 GLY A C 1
ATOM 691 O O . GLY A 1 87 ? -9.250 1.954 -19.202 1.00 53.41 87 GLY A O 1
ATOM 692 N N . GLY A 1 88 ? -7.660 0.820 -20.292 1.00 47.16 88 GLY A N 1
ATOM 693 C CA . GLY A 1 88 ? -7.706 1.660 -21.486 1.00 47.16 88 GLY A CA 1
ATOM 694 C C . GLY A 1 88 ? -8.934 1.273 -22.318 1.00 47.16 88 GLY A C 1
ATOM 695 O O . GLY A 1 88 ? -9.194 0.091 -22.540 1.00 47.16 88 GLY A O 1
ATOM 696 N N . ILE A 1 89 ? -9.725 2.247 -22.765 1.00 44.06 89 ILE A N 1
ATOM 697 C CA . ILE A 1 89 ? -10.933 1.978 -23.559 1.00 44.06 89 ILE A CA 1
ATOM 698 C C . ILE A 1 89 ? -10.530 1.499 -24.961 1.00 44.06 89 ILE A C 1
ATOM 700 O O . ILE A 1 89 ? -10.194 2.295 -25.836 1.00 44.06 89 ILE A O 1
ATOM 704 N N . GLY A 1 90 ? -10.581 0.183 -25.176 1.00 43.12 90 GLY A N 1
ATOM 705 C CA . GLY A 1 90 ? -10.710 -0.412 -26.507 1.00 43.12 90 GLY A CA 1
ATOM 706 C C . GLY A 1 90 ? -12.121 -0.187 -27.075 1.00 43.12 90 GLY A C 1
ATOM 707 O O . GLY A 1 90 ? -13.070 -0.018 -26.314 1.00 43.12 90 GLY A O 1
ATOM 708 N N . ASN A 1 91 ? -12.243 -0.184 -28.409 1.00 39.88 91 ASN A N 1
ATOM 709 C CA . ASN A 1 91 ? -13.386 0.211 -29.264 1.00 39.88 91 ASN A CA 1
ATOM 710 C C . ASN A 1 91 ? -14.760 -0.487 -29.028 1.00 39.88 91 ASN A C 1
ATOM 712 O O . ASN A 1 91 ? -15.440 -0.859 -29.985 1.00 39.88 91 ASN A O 1
ATOM 716 N N . TYR A 1 92 ? -15.238 -0.647 -27.795 1.00 49.38 92 TYR A N 1
ATOM 717 C CA . TYR A 1 92 ? -16.609 -1.075 -27.517 1.00 49.38 92 TYR A CA 1
ATOM 718 C C . TYR A 1 92 ? -17.520 0.146 -27.374 1.00 49.38 92 TYR A C 1
ATOM 720 O O . TYR A 1 92 ? -17.554 0.814 -26.340 1.00 49.38 92 TYR A O 1
ATOM 728 N N . LEU A 1 93 ? -18.281 0.409 -28.441 1.00 41.72 93 LEU A N 1
ATOM 729 C CA . LEU A 1 93 ? -19.196 1.543 -28.633 1.00 41.72 93 LEU A CA 1
ATOM 730 C C . LEU A 1 93 ? -20.142 1.802 -27.439 1.00 41.72 93 LEU A C 1
ATOM 732 O O . LEU A 1 93 ? -20.495 2.946 -27.176 1.00 41.72 93 LEU A O 1
ATOM 736 N N . PHE A 1 94 ? -20.512 0.761 -26.686 1.00 45.12 94 PHE A N 1
ATOM 737 C CA . PHE A 1 94 ? -21.428 0.860 -25.542 1.00 45.12 94 PHE A CA 1
ATOM 738 C C . PHE A 1 94 ? -20.779 1.448 -24.273 1.00 45.12 94 PHE A C 1
ATOM 740 O O . PHE A 1 94 ? -21.415 2.214 -23.557 1.00 45.12 94 PHE A O 1
ATOM 747 N N . ILE A 1 95 ? -19.496 1.158 -24.022 1.00 46.12 95 ILE A N 1
ATOM 748 C CA . ILE A 1 95 ? -18.718 1.764 -22.921 1.00 46.12 95 ILE A CA 1
ATOM 749 C C . ILE A 1 95 ? -18.237 3.164 -23.330 1.00 46.12 95 ILE A C 1
ATOM 751 O O . ILE A 1 95 ? -18.220 4.084 -22.516 1.00 46.12 95 ILE A O 1
ATOM 755 N N . TYR A 1 96 ? -17.946 3.341 -24.621 1.00 42.97 96 TYR A N 1
ATOM 756 C CA . TYR A 1 96 ? -17.484 4.587 -25.237 1.00 42.97 96 TYR A CA 1
ATOM 757 C C . TYR A 1 96 ? -18.484 5.755 -25.118 1.00 42.97 96 TYR A C 1
ATOM 759 O O . TYR A 1 96 ? -18.080 6.914 -25.084 1.00 42.97 96 TYR A O 1
ATOM 767 N N . LEU A 1 97 ? -19.787 5.458 -25.059 1.00 42.56 97 LEU A N 1
ATOM 768 C CA . LEU A 1 97 ? -20.860 6.453 -24.922 1.00 42.56 97 LEU A CA 1
ATOM 769 C C . LEU A 1 97 ? -21.097 6.907 -23.472 1.00 42.56 97 LEU A C 1
ATOM 771 O O . LEU A 1 97 ? -21.667 7.974 -23.267 1.00 42.56 97 LEU A O 1
ATOM 775 N N . ILE A 1 98 ? -20.667 6.119 -22.479 1.00 47.50 98 ILE A N 1
ATOM 776 C CA . ILE A 1 98 ? -20.925 6.381 -21.053 1.00 47.50 98 ILE A CA 1
ATOM 777 C C . ILE A 1 98 ? -19.660 6.877 -20.334 1.00 47.50 98 ILE A C 1
ATOM 779 O O . ILE A 1 98 ? -19.763 7.685 -19.413 1.00 47.50 98 ILE A O 1
ATOM 783 N N . LEU A 1 99 ? -18.465 6.434 -20.744 1.00 42.03 99 LEU A N 1
ATOM 784 C CA . LEU A 1 99 ? -17.210 6.721 -20.047 1.00 42.03 99 LEU A CA 1
ATOM 785 C C . LEU A 1 99 ? -16.160 7.276 -21.019 1.00 42.03 99 LEU A C 1
ATOM 787 O O . LEU A 1 99 ? -15.768 6.639 -21.993 1.00 42.03 99 LEU A O 1
ATOM 791 N N . ILE A 1 100 ? -15.752 8.512 -20.731 1.00 39.03 100 ILE A N 1
ATOM 792 C CA . ILE A 1 100 ? -14.837 9.381 -21.482 1.00 39.03 100 ILE A CA 1
ATOM 793 C C . ILE A 1 100 ? -13.604 8.621 -21.994 1.00 39.03 100 ILE A C 1
ATOM 795 O O . ILE A 1 100 ? -13.013 7.827 -21.270 1.00 39.03 100 ILE A O 1
ATOM 799 N N . LYS A 1 101 ? -13.184 8.933 -23.229 1.00 39.22 101 LYS A N 1
ATOM 800 C CA . LYS A 1 101 ? -11.973 8.447 -23.911 1.00 39.22 101 LYS A CA 1
ATOM 801 C C . LYS A 1 101 ? -10.691 8.798 -23.128 1.00 39.22 101 LYS A C 1
ATOM 803 O O . LYS A 1 101 ? -9.965 9.719 -23.495 1.00 39.22 101 LYS A O 1
ATOM 808 N N . CYS A 1 102 ? -10.410 8.069 -22.054 1.00 41.25 102 CYS A N 1
ATOM 809 C CA . CYS A 1 102 ? -9.212 8.224 -21.238 1.00 41.25 102 CYS A CA 1
ATOM 810 C C . CYS A 1 102 ? -8.227 7.090 -21.543 1.00 41.25 102 CYS A C 1
ATOM 812 O O . CYS A 1 102 ? -8.590 5.913 -21.533 1.00 41.25 102 CYS A O 1
ATOM 814 N N . LYS A 1 103 ? -6.956 7.437 -21.787 1.00 49.81 103 LYS A N 1
ATOM 815 C CA . LYS A 1 103 ? -5.861 6.486 -21.546 1.00 49.81 103 LYS A CA 1
ATOM 816 C C . LYS A 1 103 ? -5.944 6.080 -20.069 1.00 49.81 103 LYS A C 1
ATOM 818 O O . LYS A 1 103 ? -6.193 6.957 -19.241 1.00 49.81 103 LYS A O 1
ATOM 823 N N . SER A 1 104 ? -5.773 4.792 -19.748 1.00 56.75 104 SER A N 1
ATOM 824 C CA . SER A 1 104 ? -5.778 4.340 -18.346 1.00 56.75 104 SER A CA 1
ATOM 825 C C . SER A 1 104 ? -4.816 5.203 -17.521 1.00 56.75 104 SER A C 1
ATOM 827 O O . SER A 1 104 ? -3.774 5.641 -18.016 1.00 56.75 104 SER A O 1
ATOM 829 N N . PHE A 1 105 ? -5.172 5.483 -16.268 1.00 55.25 105 PHE A N 1
ATOM 830 C CA . PHE A 1 105 ? -4.396 6.397 -15.428 1.00 55.25 105 PHE A CA 1
ATOM 831 C C . PHE A 1 105 ? -2.953 5.931 -15.181 1.00 55.25 105 PHE A C 1
ATOM 833 O O . PHE A 1 105 ? -2.077 6.768 -14.939 1.00 55.25 105 PHE A O 1
ATOM 840 N N . LYS A 1 106 ? -2.686 4.625 -15.337 1.00 54.44 106 LYS A N 1
ATOM 841 C CA . LYS A 1 106 ? -1.336 4.041 -15.381 1.00 54.44 106 LYS A CA 1
ATOM 842 C C . LYS A 1 106 ? -0.453 4.714 -16.444 1.00 54.44 106 LYS A C 1
ATOM 844 O O . LYS A 1 106 ? 0.736 4.898 -16.223 1.00 54.44 106 LYS A O 1
ATOM 849 N N . TYR A 1 107 ? -1.034 5.136 -17.567 1.00 54.53 107 TYR A N 1
ATOM 850 C CA . TYR A 1 107 ? -0.321 5.695 -18.721 1.00 54.53 107 TYR A CA 1
ATOM 851 C C . TYR A 1 107 ? -0.022 7.193 -18.636 1.00 54.53 107 TYR A C 1
ATOM 853 O O . TYR A 1 107 ? 0.631 7.726 -19.533 1.00 54.53 107 TYR A O 1
ATOM 861 N N . ILE A 1 108 ? -0.517 7.882 -17.606 1.00 58.81 108 ILE A N 1
ATOM 862 C CA . ILE A 1 108 ? -0.356 9.336 -17.432 1.00 58.81 108 ILE A CA 1
ATOM 863 C C . ILE A 1 108 ? 0.161 9.706 -16.035 1.00 58.81 108 ILE A C 1
ATOM 865 O O . ILE A 1 108 ? -0.136 10.789 -15.538 1.00 58.81 108 ILE A O 1
ATOM 869 N N . ALA A 1 109 ? 0.917 8.808 -15.394 1.00 64.12 109 ALA A N 1
ATOM 870 C CA . ALA A 1 109 ? 1.517 8.989 -14.066 1.00 64.12 109 ALA A CA 1
ATOM 871 C C . ALA A 1 109 ? 0.534 9.339 -12.924 1.00 64.12 109 ALA A C 1
ATOM 873 O O . ALA A 1 109 ? 0.947 9.824 -11.874 1.00 64.12 109 ALA A O 1
ATOM 874 N N . LEU A 1 110 ? -0.768 9.089 -13.112 1.00 65.31 110 LEU A N 1
ATOM 875 C CA . LEU A 1 110 ? -1.808 9.265 -12.087 1.00 65.31 110 LEU A CA 1
ATOM 876 C C . LEU A 1 110 ? -2.199 7.945 -11.409 1.00 65.31 110 LEU A C 1
ATOM 878 O O . LEU A 1 110 ? -2.986 7.948 -10.463 1.00 65.31 110 LEU A O 1
ATOM 882 N N . GLY A 1 111 ? -1.664 6.821 -11.892 1.00 68.88 111 GLY A N 1
ATOM 883 C CA . GLY A 1 111 ? -1.956 5.490 -11.369 1.00 68.88 111 GLY A CA 1
ATOM 884 C C . GLY A 1 111 ? -1.613 5.338 -9.885 1.00 68.88 111 GLY A C 1
ATOM 885 O O . GLY A 1 111 ? -2.438 4.836 -9.127 1.00 68.88 111 GLY A O 1
ATOM 886 N N . ASP A 1 112 ? -0.449 5.844 -9.486 1.00 75.00 112 ASP A N 1
ATOM 887 C CA . ASP A 1 112 ? 0.107 5.847 -8.128 1.00 75.00 112 ASP A CA 1
ATOM 888 C C . ASP A 1 112 ? -0.873 6.479 -7.110 1.00 75.00 112 ASP A C 1
ATOM 890 O O . ASP A 1 112 ? -1.241 5.890 -6.095 1.00 75.00 112 ASP A O 1
ATOM 894 N N . ILE A 1 113 ? -1.433 7.654 -7.430 1.00 77.50 113 ILE A N 1
ATOM 895 C CA . ILE A 1 113 ? -2.405 8.343 -6.557 1.00 77.50 113 ILE A CA 1
ATOM 896 C C . ILE A 1 113 ? -3.718 7.557 -6.453 1.00 77.50 113 ILE A C 1
ATOM 898 O O . ILE A 1 113 ? -4.321 7.478 -5.380 1.00 77.50 113 ILE A O 1
ATOM 902 N N . ILE A 1 114 ? -4.184 6.984 -7.562 1.00 74.81 114 ILE A N 1
ATOM 903 C CA . ILE A 1 114 ? -5.447 6.241 -7.594 1.00 74.81 114 ILE A CA 1
ATOM 904 C C . ILE A 1 114 ? -5.339 4.949 -6.794 1.00 74.81 114 ILE A C 1
ATOM 906 O O . ILE A 1 114 ? -6.260 4.646 -6.035 1.00 74.81 114 ILE A O 1
ATOM 910 N N . ILE A 1 115 ? -4.228 4.217 -6.915 1.00 76.25 115 ILE A N 1
ATOM 911 C CA . ILE A 1 115 ? -3.983 3.021 -6.104 1.00 76.25 115 ILE A CA 1
ATOM 912 C C . ILE A 1 115 ? -3.937 3.387 -4.629 1.00 76.25 115 ILE A C 1
ATOM 914 O O . ILE A 1 115 ? -4.640 2.759 -3.834 1.00 76.25 115 ILE A O 1
ATOM 918 N N . LEU A 1 116 ? -3.183 4.430 -4.276 1.00 82.31 116 LEU A N 1
ATOM 919 C CA . LEU A 1 116 ? -3.072 4.900 -2.901 1.00 82.31 116 LEU A CA 1
ATOM 920 C C . LEU A 1 116 ? -4.453 5.222 -2.307 1.00 82.31 116 LEU A C 1
ATOM 922 O O . LEU A 1 116 ? -4.751 4.837 -1.181 1.00 82.31 116 LEU A O 1
ATOM 926 N N . LEU A 1 117 ? -5.344 5.872 -3.055 1.00 81.94 117 LEU A N 1
ATOM 927 C CA . LEU A 1 117 ? -6.688 6.182 -2.560 1.00 81.94 117 LEU A CA 1
ATOM 928 C C . LEU A 1 117 ? -7.606 4.951 -2.510 1.00 81.94 117 LEU A C 1
ATOM 930 O O . LEU A 1 117 ? -8.292 4.739 -1.505 1.00 81.94 117 LEU A O 1
ATOM 934 N N . ALA A 1 118 ? -7.625 4.143 -3.572 1.00 77.19 118 ALA A N 1
ATOM 935 C CA . ALA A 1 118 ? -8.556 3.028 -3.734 1.00 77.19 118 ALA A CA 1
ATOM 936 C C . ALA A 1 118 ? -8.251 1.858 -2.790 1.00 77.19 118 ALA A C 1
ATOM 938 O O . ALA A 1 118 ? -9.141 1.394 -2.073 1.00 77.19 118 ALA A O 1
ATOM 939 N N . PHE A 1 119 ? -6.996 1.399 -2.758 1.00 73.56 119 PHE A N 1
ATOM 940 C CA . PHE A 1 119 ? -6.579 0.233 -1.968 1.00 73.56 119 PHE A CA 1
ATOM 941 C C . PHE A 1 119 ? -6.395 0.542 -0.480 1.00 73.56 119 PHE A C 1
ATOM 943 O O . PHE A 1 119 ? -6.219 -0.373 0.321 1.00 73.56 119 PHE A O 1
ATOM 950 N N . GLY A 1 120 ? -6.457 1.818 -0.107 1.00 84.81 120 GLY A N 1
ATOM 951 C CA . GLY A 1 120 ? -6.219 2.278 1.247 1.00 84.81 120 GLY A CA 1
ATOM 952 C C . GLY A 1 120 ? -7.434 2.952 1.881 1.00 84.81 120 GLY A C 1
ATOM 953 O O . GLY A 1 120 ? -8.381 2.264 2.277 1.00 84.81 120 GLY A O 1
ATOM 954 N N . PRO A 1 121 ? -7.430 4.294 2.011 1.00 89.44 121 PRO A N 1
ATOM 955 C CA . PRO A 1 121 ? -8.447 5.038 2.747 1.00 89.44 121 PRO A CA 1
ATOM 956 C C . PRO A 1 121 ? -9.884 4.711 2.348 1.00 89.44 121 PRO A C 1
ATOM 958 O O . PRO A 1 121 ? -10.718 4.528 3.230 1.00 89.44 121 PRO A O 1
ATOM 961 N N . ILE A 1 122 ? -10.181 4.601 1.049 1.00 89.50 122 ILE A N 1
ATOM 962 C CA . ILE A 1 122 ? -11.553 4.375 0.574 1.00 89.50 122 ILE A CA 1
ATOM 963 C C . ILE A 1 122 ? -12.079 3.024 1.071 1.00 89.50 122 ILE A C 1
ATOM 965 O O . ILE A 1 122 ? -13.155 2.964 1.668 1.00 89.50 122 ILE A O 1
ATOM 969 N N . THR A 1 123 ? -11.303 1.953 0.889 1.00 89.06 123 THR A N 1
ATOM 970 C CA . THR A 1 123 ? -11.698 0.593 1.291 1.00 89.06 123 THR A CA 1
ATOM 971 C C . THR A 1 123 ? -11.833 0.462 2.812 1.00 89.06 123 THR A C 1
ATOM 973 O O . THR A 1 123 ? -12.772 -0.164 3.314 1.00 89.06 123 THR A O 1
ATOM 976 N N . VAL A 1 124 ? -10.932 1.090 3.573 1.00 92.31 124 VAL A N 1
ATOM 977 C CA . VAL A 1 124 ? -10.948 1.028 5.042 1.00 92.31 124 VAL A CA 1
ATOM 978 C C . VAL A 1 124 ? -12.081 1.873 5.632 1.00 92.31 124 VAL A C 1
ATOM 980 O O . VAL A 1 124 ? -12.784 1.405 6.528 1.00 92.31 124 VAL A O 1
ATOM 983 N N . VAL A 1 125 ? -12.324 3.079 5.108 1.00 92.25 125 VAL A N 1
ATOM 984 C CA . VAL A 1 125 ? -13.470 3.916 5.507 1.00 92.25 125 VAL A CA 1
ATOM 985 C C . VAL A 1 125 ? -14.784 3.221 5.170 1.00 92.25 125 VAL A C 1
ATOM 987 O O . VAL A 1 125 ? -15.675 3.190 6.015 1.00 92.25 125 VAL A O 1
ATOM 990 N N . TYR A 1 126 ? -14.893 2.609 3.988 1.00 91.56 126 TYR A N 1
ATOM 991 C CA . TYR A 1 126 ? -16.065 1.822 3.607 1.00 91.56 126 TYR A CA 1
ATOM 992 C C . TYR A 1 126 ? -16.340 0.697 4.612 1.00 91.56 126 TYR A C 1
ATOM 994 O O . TYR A 1 126 ? -17.444 0.591 5.145 1.00 91.56 126 TYR A O 1
ATOM 1002 N N . SER A 1 127 ? -15.311 -0.092 4.933 1.00 92.12 127 SER A N 1
ATOM 1003 C CA . SER A 1 127 ? -15.409 -1.205 5.883 1.00 92.12 127 SER A CA 1
ATOM 1004 C C . SER A 1 127 ? -15.792 -0.732 7.285 1.00 92.12 127 SER A C 1
ATOM 1006 O O . SER A 1 127 ? -16.607 -1.369 7.952 1.00 92.12 127 SER A O 1
ATOM 1008 N N . TYR A 1 128 ? -15.231 0.393 7.736 1.00 93.56 128 TYR A N 1
ATOM 1009 C CA . TYR A 1 128 ? -15.588 1.000 9.014 1.00 93.56 128 TYR A CA 1
ATOM 1010 C C . TYR A 1 128 ? -17.041 1.466 9.025 1.00 93.56 128 TYR A C 1
ATOM 1012 O O . TYR A 1 128 ? -17.782 1.102 9.930 1.00 93.56 128 TYR A O 1
ATOM 1020 N N . MET A 1 129 ? -17.470 2.229 8.018 1.00 92.88 129 MET A N 1
ATOM 1021 C CA . MET A 1 129 ? -18.840 2.735 7.939 1.00 92.88 129 MET A CA 1
ATOM 1022 C C . MET A 1 129 ? -19.852 1.596 7.914 1.00 92.88 129 MET A C 1
ATOM 1024 O O . MET A 1 129 ? -20.847 1.657 8.633 1.00 92.88 129 MET A O 1
ATOM 1028 N N . ALA A 1 130 ? -19.567 0.536 7.154 1.00 92.44 130 ALA A N 1
ATOM 1029 C CA . ALA A 1 130 ? -20.424 -0.638 7.071 1.00 92.44 130 ALA A CA 1
ATOM 1030 C C . ALA A 1 130 ? -20.626 -1.335 8.428 1.00 92.44 130 ALA A C 1
ATOM 1032 O O . ALA A 1 130 ? -21.680 -1.925 8.648 1.00 92.44 130 ALA A O 1
ATOM 1033 N N . GLN A 1 131 ? -19.657 -1.252 9.343 1.00 93.62 131 GLN A N 1
ATOM 1034 C CA . GLN A 1 131 ? -19.727 -1.874 10.671 1.00 93.62 131 GLN A CA 1
ATOM 1035 C C . GLN A 1 131 ? -20.218 -0.906 11.756 1.00 93.62 131 GLN A C 1
ATOM 1037 O O . GLN A 1 131 ? -21.043 -1.267 12.589 1.00 93.62 131 GLN A O 1
ATOM 1042 N N . ALA A 1 132 ? -19.715 0.329 11.758 1.00 92.81 132 ALA A N 1
ATOM 1043 C CA . ALA A 1 132 ? -19.949 1.324 12.803 1.00 92.81 132 ALA A CA 1
ATOM 1044 C C . ALA A 1 132 ? -21.226 2.152 12.585 1.00 92.81 132 ALA A C 1
ATOM 1046 O O . ALA A 1 132 ? -21.689 2.829 13.503 1.00 92.81 132 ALA A O 1
ATOM 1047 N N . GLY A 1 133 ? -21.782 2.152 11.372 1.00 92.25 133 GLY A N 1
ATOM 1048 C CA . GLY A 1 133 ? -23.025 2.853 11.046 1.00 92.25 133 GLY A CA 1
ATOM 1049 C C . GLY A 1 133 ? -22.882 4.357 10.800 1.00 92.25 133 GLY A C 1
ATOM 1050 O O . GLY A 1 133 ? -23.862 5.024 10.472 1.00 92.25 133 GLY A O 1
ATOM 1051 N N . HIS A 1 134 ? -21.678 4.912 10.940 1.00 90.62 134 HIS A N 1
ATOM 1052 C CA . HIS A 1 134 ? -21.406 6.339 10.782 1.00 90.62 134 HIS A CA 1
ATOM 1053 C C . HIS A 1 134 ? -20.025 6.591 10.169 1.00 90.62 134 HIS A C 1
ATOM 1055 O O . HIS A 1 134 ? -19.166 5.713 10.143 1.00 90.62 134 HIS A O 1
ATOM 1061 N N . TYR A 1 135 ? -19.825 7.805 9.656 1.00 90.69 135 TYR A N 1
ATOM 1062 C CA . TYR A 1 135 ? -18.554 8.244 9.087 1.00 90.69 135 TYR A CA 1
ATOM 1063 C C . TYR A 1 135 ? -17.563 8.667 10.176 1.00 90.69 135 TYR A C 1
ATOM 1065 O O . TYR A 1 135 ? -17.943 9.292 11.166 1.00 90.69 135 TYR A O 1
ATOM 1073 N N . SER A 1 136 ? -16.280 8.384 9.952 1.00 91.56 136 SER A N 1
ATOM 1074 C CA . SER A 1 136 ? -15.182 8.864 10.785 1.00 91.56 136 SER A CA 1
ATOM 1075 C C . SER A 1 136 ? -13.912 9.041 9.958 1.00 91.56 136 SER A C 1
ATOM 1077 O O . SER A 1 136 ? -13.669 8.286 9.019 1.00 91.56 136 SER A O 1
ATOM 1079 N N . ASN A 1 137 ? -13.080 10.013 10.340 1.00 91.69 137 ASN A N 1
ATOM 1080 C CA . ASN A 1 137 ? -11.763 10.229 9.735 1.00 91.69 137 ASN A CA 1
ATOM 1081 C C . ASN A 1 137 ? -10.690 9.299 10.316 1.00 91.69 137 ASN A C 1
ATOM 1083 O O . ASN A 1 137 ? -9.664 9.086 9.675 1.00 91.69 137 ASN A O 1
ATOM 1087 N N . TYR A 1 138 ? -10.902 8.738 11.513 1.00 90.50 138 TYR A N 1
ATOM 1088 C CA . TYR A 1 138 ? -9.900 7.891 12.165 1.00 90.50 138 TYR A CA 1
ATOM 1089 C C . TYR A 1 138 ? -9.440 6.710 11.295 1.00 90.50 138 TYR A C 1
ATOM 1091 O O . TYR A 1 138 ? -8.228 6.550 11.168 1.00 90.50 138 TYR A O 1
ATOM 1099 N N . PRO A 1 139 ? -10.322 5.937 10.625 1.00 92.25 139 PRO A N 1
ATOM 1100 C CA . PRO A 1 139 ? -9.914 4.791 9.807 1.00 92.25 139 PRO A CA 1
ATOM 1101 C C . PRO A 1 139 ? -8.932 5.138 8.681 1.00 92.25 139 PRO A C 1
ATOM 1103 O O . PRO A 1 139 ? -8.132 4.290 8.295 1.00 92.25 139 PRO A O 1
ATOM 1106 N N . ILE A 1 140 ? -8.935 6.384 8.190 1.00 93.06 140 ILE A N 1
ATOM 1107 C CA . ILE A 1 140 ? -7.963 6.851 7.192 1.00 93.06 140 ILE A CA 1
ATOM 1108 C C . ILE A 1 140 ? -6.547 6.724 7.755 1.00 93.06 140 ILE A C 1
ATOM 1110 O O . ILE A 1 140 ? -5.678 6.158 7.099 1.00 93.06 140 ILE A O 1
ATOM 1114 N N . LEU A 1 141 ? -6.325 7.184 8.989 1.00 91.94 141 LEU A N 1
ATOM 1115 C CA . LEU A 1 141 ? -5.017 7.121 9.639 1.00 91.94 141 LEU A CA 1
ATOM 1116 C C . LEU A 1 141 ? -4.536 5.670 9.817 1.00 91.94 141 LEU A C 1
ATOM 1118 O O . LEU A 1 141 ? -3.359 5.396 9.599 1.00 91.94 141 LEU A O 1
ATOM 1122 N N . TYR A 1 142 ? -5.450 4.742 10.126 1.00 91.06 142 TYR A N 1
ATOM 1123 C CA . TYR A 1 142 ? -5.152 3.305 10.235 1.00 91.06 142 TYR A CA 1
ATOM 1124 C C . TYR A 1 142 ? -4.843 2.653 8.879 1.00 91.06 142 TYR A C 1
ATOM 1126 O O . TYR A 1 142 ? -4.092 1.681 8.821 1.00 91.06 142 TYR A O 1
ATOM 1134 N N . ALA A 1 143 ? -5.394 3.179 7.781 1.00 93.88 143 ALA A N 1
ATOM 1135 C CA . ALA A 1 143 ? -5.144 2.668 6.436 1.00 93.88 143 ALA A CA 1
ATOM 1136 C C . ALA A 1 143 ? -3.756 3.059 5.905 1.00 93.88 143 ALA A C 1
ATOM 1138 O O . ALA A 1 143 ? -3.130 2.290 5.169 1.00 93.88 143 ALA A O 1
ATOM 1139 N N . LEU A 1 144 ? -3.270 4.255 6.259 1.00 94.19 144 LEU A N 1
ATOM 1140 C CA . LEU A 1 144 ? -2.081 4.853 5.645 1.00 94.19 144 LEU A CA 1
ATOM 1141 C C . LEU A 1 144 ? -0.818 3.973 5.693 1.00 94.19 144 LEU A C 1
ATOM 1143 O O . LEU A 1 144 ? -0.179 3.867 4.647 1.00 94.19 144 LEU A O 1
ATOM 1147 N N . PRO A 1 145 ? -0.441 3.309 6.807 1.00 94.38 145 PRO A N 1
ATOM 1148 C CA . PRO A 1 145 ? 0.798 2.530 6.853 1.00 94.38 145 PRO A CA 1
ATOM 1149 C C . PRO A 1 145 ? 0.876 1.430 5.784 1.00 94.38 145 PRO A C 1
ATOM 1151 O O . PRO A 1 145 ? 1.880 1.317 5.084 1.00 94.38 145 PRO A O 1
ATOM 1154 N N . LEU A 1 146 ? -0.193 0.647 5.617 1.00 94.56 146 LEU A N 1
ATOM 1155 C CA . LEU A 1 146 ? -0.230 -0.438 4.627 1.00 94.56 146 LEU A CA 1
ATOM 1156 C C . LEU A 1 146 ? -0.416 0.088 3.206 1.00 94.56 146 LEU A C 1
ATOM 1158 O O . LEU A 1 146 ? 0.113 -0.478 2.251 1.00 94.56 146 LEU A O 1
ATOM 1162 N N . THR A 1 147 ? -1.127 1.201 3.066 1.00 94.38 147 THR A N 1
ATOM 1163 C CA . THR A 1 147 ? -1.345 1.846 1.770 1.00 94.38 147 THR A CA 1
ATOM 1164 C C . THR A 1 147 ? -0.043 2.401 1.199 1.00 94.38 147 THR A C 1
ATOM 1166 O O . THR A 1 147 ? 0.270 2.163 0.038 1.00 94.38 147 THR A O 1
ATOM 1169 N N . LEU A 1 148 ? 0.751 3.095 2.017 1.00 95.88 148 LEU A N 1
ATOM 1170 C CA . LEU A 1 148 ? 2.042 3.653 1.607 1.00 95.88 148 LEU A CA 1
ATOM 1171 C C . LEU A 1 148 ? 3.040 2.552 1.230 1.00 95.88 148 LEU A C 1
ATOM 1173 O O . LEU A 1 148 ? 3.739 2.680 0.229 1.00 95.88 148 LEU A O 1
ATOM 1177 N N . ASN A 1 149 ? 3.055 1.438 1.967 1.00 95.81 149 ASN A N 1
ATOM 1178 C CA . ASN A 1 149 ? 3.838 0.266 1.578 1.00 95.81 149 ASN A CA 1
ATOM 1179 C C . ASN A 1 149 ? 3.335 -0.366 0.277 1.00 95.81 149 ASN A C 1
ATOM 1181 O O . ASN A 1 149 ? 4.147 -0.776 -0.545 1.00 95.81 149 ASN A O 1
ATOM 1185 N N . THR A 1 150 ? 2.017 -0.440 0.072 1.00 93.62 150 THR A N 1
ATOM 1186 C CA . THR A 1 150 ? 1.433 -0.931 -1.187 1.00 93.62 150 THR A CA 1
ATOM 1187 C C . THR A 1 150 ? 1.875 -0.062 -2.362 1.00 93.62 150 THR A C 1
ATOM 1189 O O . THR A 1 150 ? 2.278 -0.581 -3.400 1.00 93.62 150 THR A O 1
ATOM 1192 N N . GLU A 1 151 ? 1.909 1.252 -2.165 1.00 94.38 151 GLU A N 1
ATOM 1193 C CA . GLU A 1 151 ? 2.428 2.182 -3.160 1.00 94.38 151 GLU A CA 1
ATOM 1194 C C . GLU A 1 151 ? 3.939 2.023 -3.376 1.00 94.38 151 GLU A C 1
ATOM 1196 O O . GLU A 1 151 ? 4.414 2.076 -4.505 1.00 94.38 151 GLU A O 1
ATOM 1201 N N . ALA A 1 152 ? 4.713 1.717 -2.331 1.00 95.94 152 ALA A N 1
ATOM 1202 C CA . ALA A 1 152 ? 6.131 1.396 -2.480 1.00 95.94 152 ALA A CA 1
ATOM 1203 C C . ALA A 1 152 ? 6.360 0.152 -3.360 1.00 95.94 152 ALA A C 1
ATOM 1205 O O . ALA A 1 152 ? 7.324 0.123 -4.129 1.00 95.94 152 ALA A O 1
ATOM 1206 N N . ILE A 1 153 ? 5.478 -0.857 -3.285 1.00 95.31 153 ILE A N 1
ATOM 1207 C CA . ILE A 1 153 ? 5.519 -2.034 -4.170 1.00 95.31 153 ILE A CA 1
ATOM 1208 C C . ILE A 1 153 ? 5.351 -1.577 -5.619 1.00 95.31 153 ILE A C 1
ATOM 1210 O O . ILE A 1 153 ? 6.225 -1.855 -6.442 1.00 95.31 153 ILE A O 1
ATOM 1214 N N . LEU A 1 154 ? 4.279 -0.835 -5.916 1.00 92.00 154 LEU A N 1
ATOM 1215 C CA . LEU A 1 154 ? 3.995 -0.346 -7.266 1.00 92.00 154 LEU A CA 1
ATOM 1216 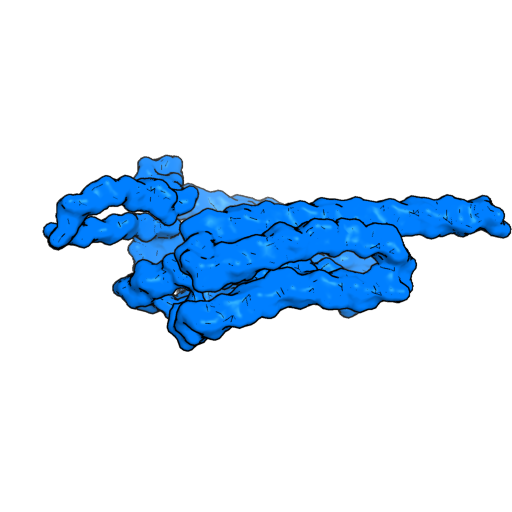C C . LEU A 1 154 ? 5.127 0.538 -7.796 1.00 92.00 154 LEU A C 1
ATOM 1218 O O . LEU A 1 154 ? 5.617 0.320 -8.900 1.00 92.00 154 LEU A O 1
ATOM 1222 N N . HIS A 1 155 ? 5.588 1.498 -7.003 1.00 94.31 155 HIS A N 1
ATOM 1223 C CA . HIS A 1 155 ? 6.642 2.422 -7.406 1.00 94.31 155 HIS A CA 1
ATOM 1224 C C . HIS A 1 155 ? 7.982 1.710 -7.639 1.00 94.31 155 HIS A C 1
ATOM 1226 O O . HIS A 1 155 ? 8.709 2.041 -8.578 1.00 94.31 155 HIS A O 1
ATOM 1232 N N . SER A 1 156 ? 8.316 0.690 -6.839 1.00 95.25 156 SER A N 1
ATOM 1233 C CA . SER A 1 156 ? 9.504 -0.140 -7.093 1.00 95.25 156 SER A CA 1
ATOM 1234 C C . SER A 1 156 ? 9.377 -0.958 -8.381 1.00 95.25 156 SER A C 1
ATOM 1236 O O . SER A 1 156 ? 10.361 -1.092 -9.108 1.00 95.25 156 SER A O 1
ATOM 1238 N N . ASN A 1 157 ? 8.165 -1.422 -8.701 1.00 93.44 157 ASN A N 1
ATOM 1239 C CA . ASN A 1 157 ? 7.854 -2.127 -9.941 1.00 93.44 157 ASN A CA 1
ATOM 1240 C C . ASN A 1 157 ? 8.012 -1.196 -11.156 1.00 93.44 157 ASN A C 1
ATOM 1242 O O . ASN A 1 157 ? 8.812 -1.459 -12.049 1.00 93.44 157 ASN A O 1
ATOM 1246 N N . ASN A 1 158 ? 7.369 -0.026 -11.108 1.00 91.19 158 ASN A N 1
ATOM 1247 C CA . ASN A 1 158 ? 7.488 1.022 -12.123 1.00 91.19 158 ASN A CA 1
ATOM 1248 C C . ASN A 1 158 ? 8.946 1.484 -12.305 1.00 91.19 158 ASN A C 1
ATOM 1250 O O . ASN A 1 158 ? 9.366 1.783 -13.421 1.00 91.19 158 ASN A O 1
ATOM 1254 N N . THR A 1 159 ? 9.743 1.537 -11.228 1.00 94.06 159 THR A N 1
ATOM 1255 C CA . THR A 1 159 ? 11.168 1.900 -11.317 1.00 94.06 159 THR A CA 1
ATOM 1256 C C . THR A 1 159 ? 11.987 0.808 -12.005 1.00 94.06 159 THR A C 1
ATOM 1258 O O . THR A 1 159 ? 12.828 1.126 -12.849 1.00 94.06 159 THR A O 1
ATOM 1261 N N . ARG A 1 160 ? 11.759 -0.468 -11.662 1.00 93.62 160 ARG A N 1
ATOM 1262 C CA . ARG A 1 160 ? 12.419 -1.621 -12.298 1.00 93.62 160 ARG A CA 1
ATOM 1263 C C . ARG A 1 160 ? 12.189 -1.610 -13.811 1.00 93.62 160 ARG A C 1
ATOM 1265 O O . ARG A 1 160 ? 13.145 -1.752 -14.573 1.00 93.62 160 ARG A O 1
ATOM 1272 N N . ASP A 1 161 ? 10.952 -1.341 -14.219 1.00 90.12 161 ASP A N 1
ATOM 1273 C CA . ASP A 1 161 ? 10.506 -1.465 -15.609 1.00 90.12 161 ASP A CA 1
ATOM 1274 C C . ASP A 1 161 ? 10.643 -0.156 -16.413 1.00 90.12 161 ASP A C 1
ATOM 1276 O O . ASP A 1 161 ? 10.365 -0.124 -17.610 1.00 90.12 161 ASP A O 1
ATOM 1280 N N . MET A 1 162 ? 11.199 0.911 -15.815 1.00 90.06 162 MET A N 1
ATOM 1281 C CA . MET A 1 162 ? 11.354 2.249 -16.419 1.00 90.06 162 MET A CA 1
ATOM 1282 C C . MET A 1 162 ? 11.889 2.259 -17.859 1.00 90.06 162 MET A C 1
ATOM 1284 O O . MET A 1 162 ? 11.488 3.108 -18.657 1.00 90.06 162 MET A O 1
ATOM 1288 N N . LYS A 1 163 ? 12.866 1.398 -18.181 1.00 87.75 163 LYS A N 1
ATOM 1289 C CA . LYS A 1 163 ? 13.465 1.344 -19.527 1.00 87.75 163 LYS A CA 1
ATOM 1290 C C . LYS A 1 163 ? 12.491 0.763 -20.550 1.00 87.75 163 LYS A C 1
ATOM 1292 O O . LYS A 1 163 ? 12.390 1.310 -21.645 1.00 87.75 163 LYS A O 1
ATOM 1297 N N . HIS A 1 164 ? 11.809 -0.317 -20.178 1.00 82.88 164 HIS A N 1
ATOM 1298 C CA . HIS A 1 164 ? 10.828 -0.994 -21.017 1.00 82.88 164 HIS A CA 1
ATOM 1299 C C . HIS A 1 164 ? 9.585 -0.120 -21.195 1.00 82.88 164 HIS A C 1
ATOM 1301 O O . HIS A 1 164 ? 9.227 0.213 -22.317 1.00 82.88 164 HIS A O 1
ATOM 1307 N N . ASP A 1 165 ? 9.013 0.385 -20.102 1.00 85.25 165 ASP A N 1
ATOM 1308 C CA . ASP A 1 165 ? 7.836 1.260 -20.131 1.00 85.25 165 ASP A CA 1
ATOM 1309 C C . ASP A 1 165 ? 8.053 2.491 -21.025 1.00 85.25 165 ASP A C 1
ATOM 1311 O O . ASP A 1 165 ? 7.181 2.883 -21.804 1.00 85.25 165 ASP A O 1
ATOM 1315 N N . ARG A 1 166 ? 9.259 3.074 -20.990 1.00 85.06 166 ARG A N 1
ATOM 1316 C CA . ARG A 1 166 ? 9.615 4.195 -21.864 1.00 85.06 166 ARG A CA 1
ATOM 1317 C C . ARG A 1 166 ? 9.622 3.811 -23.348 1.00 85.06 166 ARG A C 1
ATOM 1319 O O . ARG A 1 166 ? 9.231 4.646 -24.162 1.00 85.06 166 ARG A O 1
ATOM 1326 N N . SER A 1 167 ? 10.075 2.610 -23.719 1.00 81.50 167 SER A N 1
ATOM 1327 C CA . SER A 1 167 ? 10.161 2.198 -25.131 1.00 81.50 167 SER A CA 1
ATOM 1328 C C . SER A 1 167 ? 8.787 1.948 -25.755 1.00 81.50 167 SER A C 1
ATOM 1330 O O . SER A 1 167 ? 8.614 2.188 -26.947 1.00 81.50 167 SER A O 1
ATOM 1332 N N . VAL A 1 168 ? 7.799 1.559 -24.945 1.00 78.50 168 VAL A N 1
ATOM 1333 C CA . VAL A 1 168 ? 6.401 1.369 -25.365 1.00 78.50 168 VAL A CA 1
ATOM 1334 C C . VAL A 1 168 ? 5.515 2.606 -25.136 1.00 78.50 168 VAL A C 1
ATOM 1336 O O . VAL A 1 168 ? 4.312 2.570 -25.375 1.00 78.50 168 VAL A O 1
ATOM 1339 N N . GLY A 1 169 ? 6.097 3.740 -24.728 1.00 76.56 169 GLY A N 1
ATOM 1340 C CA . GLY A 1 169 ? 5.386 5.019 -24.597 1.00 76.56 169 GLY A CA 1
ATOM 1341 C C . GLY A 1 169 ? 4.515 5.151 -23.341 1.00 76.56 169 GLY A C 1
ATOM 1342 O O . GLY A 1 169 ? 3.636 6.019 -23.296 1.00 76.56 169 GLY A O 1
ATOM 1343 N N . ILE A 1 170 ? 4.757 4.322 -22.324 1.00 78.69 170 ILE A N 1
ATOM 1344 C CA . ILE A 1 170 ? 4.131 4.408 -21.002 1.00 78.69 170 ILE A CA 1
ATOM 1345 C C . ILE A 1 170 ? 4.867 5.470 -20.183 1.00 78.69 170 ILE A C 1
ATOM 1347 O O . ILE A 1 170 ? 6.096 5.496 -20.116 1.00 78.69 170 ILE A O 1
ATOM 1351 N N . LEU A 1 171 ? 4.108 6.363 -19.546 1.00 82.50 171 LEU A N 1
ATOM 1352 C CA . LEU A 1 171 ? 4.649 7.417 -18.693 1.00 82.50 171 LEU A CA 1
ATOM 1353 C C . LEU A 1 171 ? 4.240 7.176 -17.235 1.00 82.50 171 LEU A C 1
ATOM 1355 O O . LEU A 1 171 ? 3.131 7.526 -16.832 1.00 82.50 171 LEU A O 1
ATOM 1359 N N . THR A 1 172 ? 5.145 6.588 -16.451 1.00 86.06 172 THR A N 1
ATOM 1360 C CA . THR A 1 172 ? 4.970 6.360 -15.007 1.00 86.06 172 THR A CA 1
ATOM 1361 C C . THR A 1 172 ? 5.576 7.494 -14.176 1.00 86.06 172 THR A C 1
ATOM 1363 O O . THR A 1 172 ? 6.423 8.258 -14.657 1.00 86.06 172 THR A O 1
ATOM 1366 N N . LEU A 1 173 ? 5.186 7.594 -12.900 1.00 87.12 173 LEU A N 1
ATOM 1367 C CA . LEU A 1 173 ? 5.778 8.555 -11.965 1.00 87.12 173 LEU A CA 1
ATOM 1368 C C . LEU A 1 173 ? 7.296 8.350 -11.827 1.00 87.12 173 LEU A C 1
ATOM 1370 O O . LEU A 1 173 ? 8.057 9.319 -11.813 1.00 87.12 173 LEU A O 1
ATOM 1374 N N . SER A 1 174 ? 7.759 7.097 -11.821 1.00 89.62 174 SER A N 1
ATOM 1375 C CA . SER A 1 174 ? 9.186 6.763 -11.758 1.00 89.62 174 SER A CA 1
ATOM 1376 C C . SER A 1 174 ? 9.959 7.260 -12.991 1.00 89.62 174 SER A C 1
ATOM 1378 O O . SER A 1 174 ? 11.083 7.752 -12.862 1.00 89.62 174 SER A O 1
ATOM 1380 N N . ILE A 1 175 ? 9.350 7.220 -14.187 1.00 91.25 175 ILE A N 1
ATOM 1381 C CA . ILE A 1 175 ? 9.941 7.784 -15.415 1.00 91.25 175 ILE A CA 1
ATOM 1382 C C . ILE A 1 175 ? 10.064 9.308 -15.323 1.00 91.25 175 ILE A C 1
ATOM 1384 O O . ILE A 1 175 ? 11.107 9.841 -15.711 1.00 91.25 175 ILE A O 1
ATOM 1388 N N . LEU A 1 176 ? 9.035 9.993 -14.812 1.00 90.88 176 LEU A N 1
ATOM 1389 C CA . LEU A 1 176 ? 9.020 11.453 -14.655 1.00 90.88 176 LEU A CA 1
ATOM 1390 C C . LEU A 1 176 ? 10.060 11.941 -13.643 1.00 90.88 176 LEU A C 1
ATOM 1392 O O . LEU A 1 176 ? 10.778 12.905 -13.902 1.00 90.88 176 LEU A O 1
ATOM 1396 N N . LEU A 1 177 ? 10.152 11.264 -12.499 1.00 92.12 177 LEU A N 1
ATOM 1397 C CA . LEU A 1 177 ? 11.111 11.579 -11.442 1.00 92.12 177 LEU A CA 1
ATOM 1398 C C . LEU A 1 177 ? 12.543 11.192 -11.827 1.00 92.12 177 LEU A C 1
ATOM 1400 O O . LEU A 1 177 ? 13.513 11.803 -11.377 1.00 92.12 177 LEU A O 1
ATOM 1404 N N . GLY A 1 178 ? 12.698 10.146 -12.635 1.00 93.31 178 GLY A N 1
ATOM 1405 C CA . GLY A 1 178 ? 13.980 9.503 -12.868 1.00 93.31 178 GLY A CA 1
ATOM 1406 C C . GLY A 1 178 ? 14.466 8.717 -11.646 1.00 93.31 178 GLY A C 1
ATOM 1407 O O . GLY A 1 178 ? 13.925 8.792 -10.541 1.00 93.31 178 GLY A O 1
ATOM 1408 N N . LYS A 1 179 ? 15.536 7.942 -11.838 1.00 93.88 179 LYS A N 1
ATOM 1409 C CA . LYS A 1 179 ? 15.990 6.934 -10.867 1.00 93.88 179 LYS A CA 1
ATOM 1410 C C . LYS A 1 179 ? 16.365 7.504 -9.496 1.00 93.88 179 LYS A C 1
ATOM 1412 O O . LYS A 1 179 ? 16.017 6.934 -8.468 1.00 93.88 179 LYS A O 1
ATOM 1417 N N . ARG A 1 180 ? 17.046 8.656 -9.475 1.00 95.62 180 ARG A N 1
ATOM 1418 C CA . ARG A 1 180 ? 17.508 9.297 -8.233 1.00 95.62 180 ARG A CA 1
ATOM 1419 C C . ARG A 1 180 ? 16.345 9.749 -7.350 1.00 95.62 180 ARG A C 1
ATOM 1421 O O . ARG A 1 180 ? 16.350 9.470 -6.157 1.00 95.62 180 ARG A O 1
ATOM 1428 N N . TYR A 1 181 ? 15.362 10.447 -7.914 1.00 97.12 181 TYR A N 1
ATOM 1429 C CA . TYR A 1 181 ? 14.199 10.897 -7.147 1.00 97.12 181 TYR A CA 1
ATOM 1430 C C . TYR A 1 181 ? 13.228 9.751 -6.860 1.00 97.12 181 TYR A C 1
ATOM 1432 O O . TYR A 1 181 ? 12.616 9.740 -5.796 1.00 97.12 181 TYR A O 1
ATOM 1440 N N . SER A 1 182 ? 13.177 8.738 -7.730 1.00 96.69 182 SER A N 1
ATOM 1441 C CA . SER A 1 182 ? 12.444 7.499 -7.457 1.00 96.69 182 SER A CA 1
ATOM 1442 C C . SER A 1 182 ? 12.979 6.780 -6.219 1.00 96.69 182 SER A C 1
ATOM 1444 O O . SER A 1 182 ? 12.179 6.334 -5.406 1.00 96.69 182 SER A O 1
ATOM 1446 N N . TYR A 1 183 ? 14.299 6.748 -6.008 1.00 98.00 183 TYR A N 1
ATOM 1447 C CA . TYR A 1 183 ? 14.885 6.231 -4.767 1.00 98.00 183 TYR A CA 1
ATOM 1448 C C . TYR A 1 183 ? 14.412 7.007 -3.527 1.00 98.00 183 TYR A C 1
ATOM 1450 O O . TYR A 1 183 ? 13.986 6.403 -2.546 1.00 98.00 183 TYR A O 1
ATOM 1458 N N . TYR A 1 184 ? 14.443 8.344 -3.557 1.00 98.38 184 TYR A N 1
ATOM 1459 C CA . TYR A 1 184 ? 13.998 9.141 -2.408 1.00 98.38 184 TYR A CA 1
ATOM 1460 C C . TYR A 1 184 ? 12.503 8.976 -2.123 1.00 98.38 184 TYR A C 1
ATOM 1462 O O . TYR A 1 184 ? 12.127 8.851 -0.959 1.00 98.38 184 TYR A O 1
ATOM 1470 N N . LEU A 1 185 ? 11.667 8.935 -3.166 1.00 97.06 185 LEU A N 1
ATOM 1471 C CA . LEU A 1 185 ? 10.239 8.665 -3.019 1.00 97.06 185 LEU A CA 1
ATOM 1472 C C . LEU A 1 185 ? 10.004 7.271 -2.430 1.00 97.06 185 LEU A C 1
ATOM 1474 O O . LEU A 1 185 ? 9.227 7.136 -1.494 1.00 97.06 185 LEU A O 1
ATOM 1478 N N . TYR A 1 186 ? 10.723 6.255 -2.909 1.00 98.06 186 TYR A N 1
ATOM 1479 C CA . TYR A 1 186 ? 10.637 4.905 -2.362 1.00 98.06 186 TYR A CA 1
ATOM 1480 C C . TYR A 1 186 ? 10.989 4.867 -0.869 1.00 98.06 186 TYR A C 1
ATOM 1482 O O . TYR A 1 186 ? 10.221 4.347 -0.066 1.00 98.06 186 TYR A O 1
ATOM 1490 N N . CYS A 1 187 ? 12.104 5.487 -0.471 1.00 98.38 187 CYS A N 1
ATOM 1491 C CA . CYS A 1 187 ? 12.480 5.602 0.939 1.00 98.38 187 CYS A CA 1
ATOM 1492 C C . CYS A 1 187 ? 11.404 6.315 1.765 1.00 98.38 187 CYS A C 1
ATOM 1494 O O . CYS A 1 187 ? 11.102 5.881 2.874 1.00 98.38 187 CYS A O 1
ATOM 1496 N N . LEU A 1 188 ? 10.810 7.390 1.238 1.00 98.12 188 LEU A N 1
ATOM 1497 C CA . LEU A 1 188 ? 9.713 8.092 1.899 1.00 98.12 188 LEU A CA 1
ATOM 1498 C C . LEU A 1 188 ? 8.518 7.153 2.107 1.00 98.12 188 LEU A C 1
ATOM 1500 O O . LEU A 1 188 ? 8.057 7.010 3.235 1.00 98.12 188 LEU A O 1
ATOM 1504 N N . LEU A 1 189 ? 8.078 6.452 1.061 1.00 97.06 189 LEU A N 1
ATOM 1505 C CA . LEU A 1 189 ? 6.959 5.508 1.127 1.00 97.06 189 LEU A CA 1
ATOM 1506 C C . LEU A 1 189 ? 7.204 4.364 2.123 1.00 97.06 189 LEU A C 1
ATOM 1508 O O . LEU A 1 189 ? 6.273 3.954 2.808 1.00 97.06 189 LEU A O 1
ATOM 1512 N N . ILE A 1 190 ? 8.446 3.889 2.247 1.00 97.88 190 ILE A N 1
ATOM 1513 C CA . ILE A 1 190 ? 8.832 2.812 3.170 1.00 97.88 190 ILE A CA 1
ATOM 1514 C C . ILE A 1 190 ? 8.950 3.296 4.620 1.00 97.88 190 ILE A C 1
ATOM 1516 O O . ILE A 1 190 ? 8.564 2.578 5.541 1.00 97.88 190 ILE A O 1
ATOM 1520 N N . TYR A 1 191 ? 9.478 4.500 4.860 1.00 98.31 191 TYR A N 1
ATOM 1521 C CA . TYR A 1 191 ? 9.704 4.995 6.222 1.00 98.31 191 TYR A CA 1
ATOM 1522 C C . TYR A 1 191 ? 8.493 5.714 6.832 1.00 98.31 191 TYR A C 1
ATOM 1524 O O . TYR A 1 191 ? 8.294 5.647 8.047 1.00 98.31 191 TYR A O 1
ATOM 1532 N N . SER A 1 192 ? 7.647 6.360 6.026 1.00 97.44 192 SER A N 1
ATOM 1533 C CA . SER A 1 192 ? 6.431 7.038 6.497 1.00 97.44 192 SER A CA 1
ATOM 1534 C C . SER A 1 192 ? 5.468 6.141 7.300 1.00 97.44 192 SER A C 1
ATOM 1536 O O . SER A 1 192 ? 4.983 6.618 8.329 1.00 97.44 192 SER A O 1
ATOM 1538 N N . PRO A 1 193 ? 5.222 4.861 6.943 1.00 96.25 193 PRO A N 1
ATOM 1539 C CA . PRO A 1 193 ? 4.446 3.927 7.758 1.00 96.25 193 PRO A CA 1
ATOM 1540 C C . PRO A 1 193 ? 4.901 3.866 9.214 1.00 96.25 193 PRO A C 1
ATOM 1542 O O . PRO A 1 193 ? 4.065 3.929 10.109 1.00 96.25 193 PRO A O 1
ATOM 1545 N N . TYR A 1 194 ? 6.213 3.811 9.462 1.00 96.25 194 TYR A N 1
ATOM 1546 C CA . TYR A 1 194 ? 6.774 3.742 10.812 1.00 96.25 194 TYR A CA 1
ATOM 1547 C C . TYR A 1 194 ? 6.525 5.024 11.602 1.00 96.25 194 TYR A C 1
ATOM 1549 O O . TYR A 1 194 ? 6.206 4.954 12.784 1.00 96.25 194 TYR A O 1
ATOM 1557 N N . ILE A 1 195 ? 6.612 6.188 10.955 1.00 95.81 195 ILE A N 1
ATOM 1558 C CA . ILE A 1 195 ? 6.320 7.481 11.590 1.00 95.81 195 ILE A CA 1
ATOM 1559 C C . ILE A 1 195 ? 4.848 7.540 12.011 1.00 95.81 195 ILE A C 1
ATOM 1561 O O . ILE A 1 195 ? 4.541 7.917 13.140 1.00 95.81 195 ILE A O 1
ATOM 1565 N N . ILE A 1 196 ? 3.940 7.125 11.123 1.00 94.12 196 ILE A N 1
ATOM 1566 C CA . ILE A 1 196 ? 2.492 7.115 11.380 1.00 94.12 196 ILE A CA 1
ATOM 1567 C C . ILE A 1 196 ? 2.153 6.130 12.504 1.00 94.12 196 ILE A C 1
ATOM 1569 O O . ILE A 1 196 ? 1.398 6.461 13.414 1.00 94.12 196 ILE A O 1
ATOM 1573 N N . ILE A 1 197 ? 2.755 4.941 12.469 1.00 93.00 197 ILE A N 1
ATOM 1574 C CA . ILE A 1 197 ? 2.675 3.912 13.510 1.00 93.00 197 ILE A CA 1
ATOM 1575 C C . ILE A 1 197 ? 3.140 4.487 14.851 1.00 93.00 197 ILE A C 1
ATOM 1577 O O . ILE A 1 197 ? 2.348 4.526 15.782 1.00 93.00 197 ILE A O 1
ATOM 1581 N N . ILE A 1 198 ? 4.350 5.043 14.949 1.00 92.94 198 ILE A N 1
ATOM 1582 C CA . ILE A 1 198 ? 4.855 5.656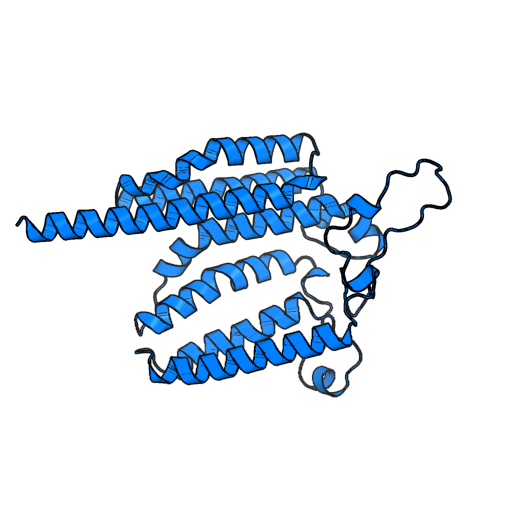 16.191 1.00 92.94 198 ILE A CA 1
ATOM 1583 C C . ILE A 1 198 ? 3.891 6.728 16.707 1.00 92.94 198 ILE A C 1
ATOM 1585 O O . ILE A 1 198 ? 3.544 6.714 17.888 1.00 92.94 198 ILE A O 1
ATOM 1589 N N . TYR A 1 199 ? 3.419 7.616 15.826 1.00 92.06 199 TYR A N 1
ATOM 1590 C CA . TYR A 1 199 ? 2.468 8.663 16.185 1.00 92.06 199 TYR A CA 1
ATOM 1591 C C . TYR A 1 199 ? 1.181 8.091 16.789 1.00 92.06 199 TYR A C 1
ATOM 1593 O O . TYR A 1 199 ? 0.800 8.501 17.880 1.00 92.06 199 TYR A O 1
ATOM 1601 N N . MET A 1 200 ? 0.537 7.116 16.138 1.00 88.56 200 MET A N 1
ATOM 1602 C CA . MET A 1 200 ? -0.686 6.488 16.660 1.00 88.56 200 MET A CA 1
ATOM 1603 C C . MET A 1 200 ? -0.455 5.817 18.019 1.00 88.56 200 MET A C 1
ATOM 1605 O O . MET A 1 200 ? -1.301 5.873 18.906 1.00 88.56 200 MET A O 1
ATOM 1609 N N . MET A 1 201 ? 0.697 5.177 18.189 1.00 83.69 201 MET A N 1
ATOM 1610 C CA . MET A 1 201 ? 0.955 4.267 19.305 1.00 83.69 201 MET A CA 1
ATOM 1611 C C . MET A 1 201 ? 1.275 4.985 20.608 1.00 83.69 201 MET A C 1
ATOM 1613 O O . MET A 1 201 ? 0.915 4.480 21.670 1.00 83.69 201 MET A O 1
ATOM 1617 N N . ILE A 1 202 ? 1.839 6.194 20.527 1.00 85.69 202 ILE A N 1
ATOM 1618 C CA . ILE A 1 202 ? 2.016 7.092 21.677 1.00 85.69 202 ILE A CA 1
ATOM 1619 C C . ILE A 1 202 ? 0.681 7.346 22.398 1.00 85.69 202 ILE A C 1
ATOM 1621 O O . ILE A 1 202 ? 0.669 7.495 23.617 1.00 85.69 202 ILE A O 1
ATOM 1625 N N . TYR A 1 203 ? -0.440 7.359 21.670 1.00 84.38 203 TYR A N 1
ATOM 1626 C CA . TYR A 1 203 ? -1.761 7.664 22.227 1.00 84.38 203 TYR A CA 1
ATOM 1627 C C . TYR A 1 203 ? -2.610 6.432 22.567 1.00 84.38 203 TYR A C 1
ATOM 1629 O O . TYR A 1 203 ? -3.654 6.587 23.195 1.00 84.38 203 TYR A O 1
ATOM 1637 N N . ILE A 1 204 ? -2.202 5.227 22.152 1.00 83.38 204 ILE A N 1
ATOM 1638 C CA . ILE A 1 204 ? -3.013 4.007 22.300 1.00 83.38 204 ILE A CA 1
ATOM 1639 C C . ILE A 1 204 ? -2.396 3.057 23.332 1.00 83.38 204 ILE A C 1
ATOM 1641 O O . ILE A 1 204 ? -3.017 2.765 24.353 1.00 83.38 204 ILE A O 1
ATOM 1645 N N . SER A 1 205 ? -1.202 2.524 23.059 1.00 83.81 205 SER A N 1
ATOM 1646 C CA . SER A 1 205 ? -0.547 1.522 23.905 1.00 83.81 205 SER A CA 1
ATOM 1647 C C . SER A 1 205 ? 0.873 1.222 23.428 1.00 83.81 205 SER A C 1
ATOM 1649 O O . SER A 1 205 ? 1.153 1.220 22.231 1.00 83.81 205 SER A O 1
ATOM 1651 N N . TRP A 1 206 ? 1.762 0.861 24.357 1.00 82.00 206 TRP A N 1
ATOM 1652 C CA . TRP A 1 206 ? 3.136 0.477 24.030 1.00 82.00 206 TRP A CA 1
ATOM 1653 C C . TRP A 1 206 ? 3.238 -0.882 23.314 1.00 82.00 206 TRP A C 1
ATOM 1655 O O . TRP A 1 206 ? 4.161 -1.089 22.531 1.00 82.00 206 TRP A O 1
ATOM 1665 N N . TYR A 1 207 ? 2.280 -1.798 23.500 1.00 81.81 207 TYR A N 1
ATOM 1666 C CA . TYR A 1 207 ? 2.245 -3.068 22.751 1.00 81.81 207 TYR A CA 1
ATOM 1667 C C . TYR A 1 207 ? 2.097 -2.854 21.249 1.00 81.81 207 TYR A C 1
ATOM 1669 O O . TYR A 1 207 ? 2.498 -3.697 20.444 1.00 81.81 207 TYR A O 1
ATOM 1677 N N . CYS A 1 208 ? 1.559 -1.698 20.868 1.00 83.50 208 CYS A N 1
ATOM 1678 C CA . CYS A 1 208 ? 1.417 -1.350 19.482 1.00 83.50 208 CYS A CA 1
ATOM 1679 C C . CYS A 1 208 ? 2.781 -1.204 18.784 1.00 83.50 208 CYS A C 1
ATOM 1681 O O . CYS A 1 208 ? 2.823 -1.427 17.588 1.00 83.50 208 CYS A O 1
ATOM 1683 N N . PHE A 1 209 ? 3.910 -0.973 19.477 1.00 88.69 209 PHE A N 1
ATOM 1684 C CA . PHE A 1 209 ? 5.241 -0.842 18.848 1.00 88.69 209 PHE A CA 1
ATOM 1685 C C . PHE A 1 209 ? 5.761 -2.108 18.131 1.00 88.69 209 PHE A C 1
ATOM 1687 O O . PHE A 1 209 ? 6.785 -2.048 17.449 1.00 88.69 209 PHE A O 1
ATOM 1694 N N . LEU A 1 210 ? 5.067 -3.245 18.229 1.00 92.06 210 LEU A N 1
ATOM 1695 C CA . LEU A 1 210 ? 5.460 -4.523 17.627 1.00 92.06 210 LEU A CA 1
ATOM 1696 C C . LEU A 1 210 ? 5.833 -4.465 16.121 1.00 92.06 210 LEU A C 1
ATOM 1698 O O . LEU A 1 210 ? 6.846 -5.063 15.747 1.00 92.06 210 LEU A O 1
ATOM 1702 N N . PRO A 1 211 ? 5.118 -3.737 15.236 1.00 94.50 211 PRO A N 1
ATOM 1703 C CA . PRO A 1 211 ? 5.457 -3.660 13.814 1.00 94.50 211 PRO A CA 1
ATOM 1704 C C . PRO A 1 211 ? 6.819 -3.011 13.540 1.00 94.50 211 PRO A C 1
ATOM 1706 O O . PRO A 1 211 ? 7.399 -3.250 12.477 1.00 94.50 211 PRO A O 1
ATOM 1709 N N . LEU A 1 212 ? 7.367 -2.231 14.487 1.00 95.50 212 LEU A N 1
ATOM 1710 C CA . LEU A 1 212 ? 8.671 -1.575 14.339 1.00 95.50 212 LEU A CA 1
ATOM 1711 C C . LEU A 1 212 ? 9.825 -2.567 14.184 1.00 95.50 212 LEU A C 1
ATOM 1713 O O . LEU A 1 212 ? 10.853 -2.205 13.621 1.00 95.50 212 LEU A O 1
ATOM 1717 N N . ILE A 1 213 ? 9.656 -3.828 14.592 1.00 96.12 213 ILE A N 1
ATOM 1718 C CA . ILE A 1 213 ? 10.660 -4.885 14.386 1.00 96.12 213 ILE A CA 1
ATOM 1719 C C . ILE A 1 213 ? 11.013 -5.038 12.894 1.00 96.12 213 ILE A C 1
ATOM 1721 O O . ILE A 1 213 ? 12.143 -5.377 12.544 1.00 96.12 213 ILE A O 1
ATOM 1725 N N . THR A 1 214 ? 10.079 -4.719 11.994 1.00 97.69 214 THR A N 1
ATOM 1726 C CA . THR A 1 214 ? 10.301 -4.796 10.544 1.00 97.69 214 THR A CA 1
ATOM 1727 C C . THR A 1 214 ? 11.200 -3.683 9.987 1.00 97.69 214 THR A C 1
ATOM 1729 O O . THR A 1 214 ? 11.617 -3.778 8.834 1.00 97.69 214 THR A O 1
ATOM 1732 N N . ILE A 1 215 ? 11.563 -2.659 10.774 1.00 97.50 215 ILE A N 1
ATOM 1733 C CA . ILE A 1 215 ? 12.325 -1.491 10.289 1.00 97.50 215 ILE A CA 1
ATOM 1734 C C . ILE A 1 215 ? 13.713 -1.861 9.750 1.00 97.50 215 ILE A C 1
ATOM 1736 O O . ILE A 1 215 ? 14.201 -1.259 8.795 1.00 97.50 215 ILE A O 1
ATOM 1740 N N . ILE A 1 216 ? 14.337 -2.904 10.308 1.00 97.75 216 ILE A N 1
ATOM 1741 C CA . ILE A 1 216 ? 15.626 -3.419 9.824 1.00 97.75 216 ILE A CA 1
ATOM 1742 C C . ILE A 1 216 ? 15.466 -3.999 8.415 1.00 97.75 216 ILE A C 1
ATOM 1744 O O . ILE A 1 216 ? 16.352 -3.853 7.573 1.00 97.75 216 ILE A O 1
ATOM 1748 N N . TYR A 1 217 ? 14.333 -4.649 8.140 1.00 98.19 217 TYR A N 1
ATOM 1749 C CA . TYR A 1 217 ? 14.030 -5.172 6.814 1.00 98.19 217 TYR A CA 1
ATOM 1750 C C . TYR A 1 217 ? 13.755 -4.034 5.826 1.00 98.19 217 TYR A C 1
ATOM 1752 O O . TYR A 1 217 ? 14.339 -4.030 4.746 1.00 98.19 217 TYR A O 1
ATOM 1760 N N . ALA A 1 218 ? 12.973 -3.026 6.225 1.00 98.12 218 ALA A N 1
ATOM 1761 C CA . ALA A 1 218 ? 12.751 -1.809 5.443 1.00 98.12 218 ALA A CA 1
ATOM 1762 C C . ALA A 1 218 ? 14.062 -1.107 5.048 1.00 98.12 218 ALA A C 1
ATOM 1764 O O . ALA A 1 218 ? 14.254 -0.777 3.879 1.00 98.12 218 ALA A O 1
ATOM 1765 N N . TYR A 1 219 ? 15.004 -0.967 5.986 1.00 98.31 219 TYR A N 1
ATOM 1766 C CA . TYR A 1 219 ? 16.328 -0.407 5.702 1.00 98.31 219 TYR A CA 1
ATOM 1767 C C . TYR A 1 219 ? 17.076 -1.183 4.612 1.00 98.31 219 TYR A C 1
ATOM 1769 O O . TYR A 1 219 ? 17.623 -0.581 3.687 1.00 98.31 219 TYR A O 1
ATOM 1777 N N . ARG A 1 220 ? 17.058 -2.521 4.675 1.00 98.19 220 ARG A N 1
ATOM 1778 C CA . ARG A 1 220 ? 17.695 -3.370 3.656 1.00 98.19 220 ARG A CA 1
ATOM 1779 C C . ARG A 1 220 ? 17.084 -3.155 2.272 1.00 98.19 220 ARG A C 1
ATOM 1781 O O . ARG A 1 220 ? 17.832 -3.086 1.307 1.00 98.19 220 ARG A O 1
ATOM 1788 N N . LEU A 1 221 ? 15.764 -2.986 2.174 1.00 98.38 221 LEU A N 1
ATOM 1789 C CA . LEU A 1 221 ? 15.104 -2.707 0.893 1.00 98.38 221 LEU A CA 1
ATOM 1790 C C . LEU A 1 221 ? 15.528 -1.358 0.301 1.00 98.38 221 LEU A C 1
ATOM 1792 O O . LEU A 1 221 ? 15.732 -1.250 -0.905 1.00 98.38 221 LEU A O 1
ATOM 1796 N N . CYS A 1 222 ? 15.680 -0.329 1.136 1.00 98.25 222 CYS A N 1
ATOM 1797 C CA . CYS A 1 222 ? 16.193 0.966 0.691 1.00 98.25 222 CYS A CA 1
ATOM 1798 C C . CYS A 1 222 ? 17.638 0.844 0.178 1.00 98.25 222 CYS A C 1
ATOM 1800 O O . CYS A 1 222 ? 17.964 1.388 -0.877 1.00 98.25 222 CYS A O 1
ATOM 1802 N N . GLU A 1 223 ? 18.493 0.082 0.865 1.00 98.19 223 GLU A N 1
ATOM 1803 C CA . GLU A 1 223 ? 19.857 -0.184 0.393 1.00 98.19 223 GLU A CA 1
ATOM 1804 C C . GLU A 1 223 ? 19.878 -1.009 -0.906 1.00 98.19 223 GLU A C 1
ATOM 1806 O O . GLU A 1 223 ? 20.684 -0.721 -1.787 1.00 98.19 223 GLU A O 1
ATOM 1811 N N . GLU A 1 224 ? 18.973 -1.973 -1.083 1.00 97.38 224 GLU A N 1
ATOM 1812 C CA . GLU A 1 224 ? 18.816 -2.717 -2.342 1.00 97.38 224 GLU A CA 1
ATOM 1813 C C . GLU A 1 224 ? 18.420 -1.797 -3.500 1.00 97.38 224 GLU A C 1
ATOM 1815 O O . GLU A 1 224 ? 19.036 -1.853 -4.565 1.00 97.38 224 GLU A O 1
ATOM 1820 N N . PHE A 1 225 ? 17.464 -0.885 -3.283 1.00 97.88 225 PHE A N 1
ATOM 1821 C CA . PHE A 1 225 ? 17.088 0.117 -4.283 1.00 97.88 225 PHE A CA 1
ATOM 1822 C C . PHE A 1 225 ? 18.294 0.985 -4.664 1.00 97.88 225 PHE A C 1
ATOM 1824 O O . PHE A 1 225 ? 18.585 1.189 -5.844 1.00 97.88 225 PHE A O 1
ATOM 1831 N N . LYS A 1 226 ? 19.027 1.485 -3.666 1.00 97.38 226 LYS A N 1
ATOM 1832 C CA . LYS A 1 226 ? 20.201 2.347 -3.855 1.00 97.38 226 LYS A CA 1
ATOM 1833 C C . LYS A 1 226 ? 21.300 1.679 -4.687 1.00 97.38 226 LYS A C 1
ATOM 1835 O O . LYS A 1 226 ? 21.931 2.357 -5.494 1.00 97.38 226 LYS A O 1
ATOM 1840 N N . HIS A 1 227 ? 21.507 0.374 -4.505 1.00 96.38 227 HIS A N 1
ATOM 1841 C CA . HIS A 1 227 ? 22.472 -0.434 -5.262 1.00 96.38 227 HIS A CA 1
ATOM 1842 C C . HIS A 1 227 ? 21.886 -1.041 -6.546 1.00 96.38 227 HIS A C 1
ATOM 1844 O O . HIS A 1 227 ? 22.500 -1.928 -7.134 1.00 96.38 227 HIS A O 1
ATOM 1850 N N . ASP A 1 228 ? 20.723 -0.561 -6.994 1.00 93.19 228 ASP A N 1
ATOM 1851 C CA . ASP A 1 228 ? 20.067 -0.968 -8.238 1.00 93.19 228 ASP A CA 1
ATOM 1852 C C . ASP A 1 228 ? 19.631 -2.442 -8.307 1.00 93.19 228 ASP A C 1
ATOM 1854 O O . ASP A 1 228 ? 19.502 -3.033 -9.378 1.00 93.19 228 ASP A O 1
ATOM 1858 N N . GLN A 1 229 ? 19.361 -3.057 -7.158 1.00 94.69 229 GLN A N 1
ATOM 1859 C CA . GLN A 1 229 ? 18.913 -4.447 -7.060 1.00 94.69 229 GLN A CA 1
ATOM 1860 C C . GLN A 1 229 ? 17.383 -4.542 -7.170 1.00 94.69 229 GLN A C 1
ATOM 1862 O O . GLN A 1 229 ? 16.702 -5.030 -6.271 1.00 94.69 229 GLN A O 1
ATOM 1867 N N . LEU A 1 230 ? 16.823 -4.052 -8.280 1.00 93.12 230 LEU A N 1
ATOM 1868 C CA . LEU A 1 230 ? 15.376 -3.827 -8.422 1.00 93.12 230 LEU A CA 1
ATOM 1869 C C . LEU A 1 230 ? 14.560 -5.074 -8.803 1.00 93.12 230 LEU A C 1
ATOM 1871 O O . LEU A 1 230 ? 13.352 -5.084 -8.599 1.00 93.12 230 LEU A O 1
ATOM 1875 N N . ILE A 1 231 ? 15.192 -6.136 -9.317 1.00 91.56 231 ILE A N 1
ATOM 1876 C CA . ILE A 1 231 ? 14.492 -7.300 -9.904 1.00 91.56 231 ILE A CA 1
ATOM 1877 C C . ILE A 1 231 ? 13.483 -7.925 -8.929 1.00 91.56 231 ILE A C 1
ATOM 1879 O O . ILE A 1 231 ? 12.311 -8.085 -9.262 1.00 91.56 231 ILE A O 1
ATOM 1883 N N . LYS A 1 232 ? 13.934 -8.250 -7.710 1.00 93.88 232 LYS A N 1
ATOM 1884 C CA . LYS A 1 232 ? 13.108 -8.874 -6.658 1.00 93.88 232 LYS A CA 1
ATOM 1885 C C . LYS A 1 232 ? 12.567 -7.870 -5.643 1.00 93.88 232 LYS A C 1
ATOM 1887 O O . LYS A 1 232 ? 11.909 -8.278 -4.685 1.00 93.88 232 LYS A O 1
ATOM 1892 N N . LEU A 1 233 ? 12.870 -6.584 -5.820 1.00 95.44 233 LEU A N 1
ATOM 1893 C CA . LEU A 1 233 ? 12.532 -5.555 -4.848 1.00 95.44 233 LEU A CA 1
ATOM 1894 C C . LEU A 1 233 ? 11.015 -5.463 -4.611 1.00 95.44 233 LEU A C 1
ATOM 1896 O O . LEU A 1 233 ? 10.642 -5.563 -3.446 1.00 95.44 233 LEU A O 1
ATOM 1900 N N . PRO A 1 234 ? 10.134 -5.434 -5.638 1.00 95.44 234 PRO A N 1
ATOM 1901 C CA . PRO A 1 234 ? 8.684 -5.393 -5.420 1.00 95.44 234 PRO A CA 1
ATOM 1902 C C . PRO A 1 234 ? 8.169 -6.554 -4.560 1.00 95.44 234 PRO A C 1
ATOM 1904 O O . PRO A 1 234 ? 7.418 -6.343 -3.608 1.00 95.44 234 PRO A O 1
ATOM 1907 N N . ASN A 1 235 ? 8.641 -7.775 -4.825 1.00 95.06 235 ASN A N 1
ATOM 1908 C CA . ASN A 1 235 ? 8.218 -8.984 -4.107 1.00 95.06 235 ASN A CA 1
ATOM 1909 C C . ASN A 1 235 ? 8.658 -8.944 -2.639 1.00 95.06 235 ASN A C 1
ATOM 1911 O O . ASN A 1 235 ? 7.927 -9.350 -1.734 1.00 95.06 235 ASN A O 1
ATOM 1915 N N . ARG A 1 236 ? 9.855 -8.414 -2.378 1.00 97.50 236 ARG A N 1
ATOM 1916 C CA . ARG A 1 236 ? 10.364 -8.228 -1.018 1.00 97.50 236 ARG A CA 1
ATOM 1917 C C . ARG A 1 236 ? 9.654 -7.088 -0.293 1.00 97.50 236 ARG A C 1
ATOM 1919 O O . ARG A 1 236 ? 9.365 -7.217 0.893 1.00 97.50 236 ARG A O 1
ATOM 1926 N N . THR A 1 237 ? 9.286 -6.022 -0.989 1.00 97.88 237 THR A N 1
ATOM 1927 C CA . THR A 1 237 ? 8.439 -4.955 -0.443 1.00 97.88 237 THR A CA 1
ATOM 1928 C C . THR A 1 237 ? 7.037 -5.462 -0.115 1.00 97.88 237 THR A C 1
ATOM 1930 O O . THR A 1 237 ? 6.486 -5.107 0.925 1.00 97.88 237 THR A O 1
ATOM 1933 N N . ALA A 1 238 ? 6.484 -6.373 -0.919 1.00 97.00 238 ALA A N 1
ATOM 1934 C CA . ALA A 1 238 ? 5.227 -7.050 -0.611 1.00 97.00 238 ALA A CA 1
ATOM 1935 C C . ALA A 1 238 ? 5.337 -7.915 0.652 1.00 97.00 238 ALA A C 1
ATOM 1937 O O . ALA A 1 238 ? 4.451 -7.871 1.507 1.00 97.00 238 ALA A O 1
ATOM 1938 N N . LEU A 1 239 ? 6.456 -8.630 0.826 1.00 97.94 239 LEU A N 1
ATOM 1939 C CA . LEU A 1 239 ? 6.738 -9.357 2.064 1.00 97.94 239 LEU A CA 1
ATOM 1940 C C . LEU A 1 239 ? 6.834 -8.412 3.271 1.00 97.94 239 LEU A C 1
ATOM 1942 O O . LEU A 1 239 ? 6.279 -8.723 4.324 1.00 97.94 239 LEU A O 1
ATOM 1946 N N . LEU A 1 240 ? 7.482 -7.248 3.128 1.00 98.25 240 LEU A N 1
ATOM 1947 C CA . LEU A 1 240 ? 7.490 -6.227 4.179 1.00 98.25 240 LEU A CA 1
ATOM 1948 C C . LEU A 1 240 ? 6.064 -5.794 4.533 1.00 98.25 240 LEU A C 1
ATOM 1950 O O . LEU A 1 240 ? 5.725 -5.751 5.712 1.00 98.25 240 LEU A O 1
ATOM 1954 N N . ASN A 1 241 ? 5.238 -5.489 3.530 1.00 97.19 241 ASN A N 1
ATOM 1955 C CA . ASN A 1 241 ? 3.858 -5.059 3.739 1.00 97.19 241 ASN A CA 1
ATOM 1956 C C . ASN A 1 241 ? 3.040 -6.122 4.488 1.00 97.19 241 ASN A C 1
ATOM 1958 O O . ASN A 1 241 ? 2.337 -5.800 5.444 1.00 97.19 241 ASN A O 1
ATOM 1962 N N . PHE A 1 242 ? 3.193 -7.393 4.107 1.00 97.38 242 PHE A N 1
ATOM 1963 C CA . PHE A 1 242 ? 2.563 -8.520 4.790 1.00 97.38 242 PHE A CA 1
ATOM 1964 C C . PHE A 1 242 ? 3.008 -8.629 6.254 1.00 97.38 242 PHE A C 1
ATOM 1966 O O . PHE A 1 242 ? 2.165 -8.686 7.149 1.00 97.38 242 PHE A O 1
ATOM 1973 N N . LEU A 1 243 ? 4.321 -8.618 6.517 1.00 98.00 243 LEU A N 1
ATOM 1974 C CA . LEU A 1 243 ? 4.866 -8.715 7.875 1.00 98.00 243 LEU A CA 1
ATOM 1975 C C . LEU A 1 243 ? 4.434 -7.528 8.743 1.00 98.00 243 LEU A C 1
ATOM 1977 O O . LEU A 1 243 ? 4.022 -7.723 9.887 1.00 98.00 243 LEU A O 1
ATOM 1981 N N . LEU A 1 244 ? 4.497 -6.309 8.198 1.00 97.00 244 LEU A N 1
ATOM 1982 C CA . LEU A 1 244 ? 4.055 -5.101 8.885 1.00 97.00 244 LEU A CA 1
ATOM 1983 C C . LEU A 1 244 ? 2.564 -5.196 9.222 1.00 97.00 244 LEU A C 1
ATOM 1985 O O . LEU A 1 244 ? 2.199 -4.970 10.371 1.00 97.00 244 LEU A O 1
ATOM 1989 N N . GLY A 1 245 ? 1.716 -5.575 8.261 1.00 95.31 245 GLY A N 1
ATOM 1990 C CA . GLY A 1 245 ? 0.272 -5.717 8.456 1.00 95.31 245 GLY A CA 1
ATOM 1991 C C . GLY A 1 245 ? -0.098 -6.795 9.466 1.00 95.31 245 GLY A C 1
ATOM 1992 O O . GLY A 1 245 ? -0.922 -6.548 10.346 1.00 95.31 245 GLY A O 1
ATOM 1993 N N . PHE A 1 246 ? 0.557 -7.954 9.405 1.00 96.56 246 PHE A N 1
ATOM 1994 C CA . PHE A 1 246 ? 0.350 -9.034 10.365 1.00 96.56 246 PHE A CA 1
ATOM 1995 C C . PHE A 1 246 ? 0.674 -8.586 11.795 1.00 96.56 246 PHE A C 1
ATOM 1997 O O . PHE A 1 246 ? -0.162 -8.707 12.692 1.00 96.56 246 PHE A O 1
ATOM 2004 N N . LEU A 1 247 ? 1.862 -8.009 12.006 1.00 96.31 247 LEU A N 1
ATOM 2005 C CA . LEU A 1 247 ? 2.264 -7.508 13.321 1.00 96.31 247 LEU A CA 1
ATOM 2006 C C . LEU A 1 247 ? 1.385 -6.340 13.772 1.00 96.31 247 LEU A C 1
ATOM 2008 O O . LEU A 1 247 ? 1.102 -6.222 14.960 1.00 96.31 247 LEU A O 1
ATOM 2012 N N . TYR A 1 248 ? 0.931 -5.495 12.845 1.00 93.31 248 TYR A N 1
ATOM 2013 C CA . TYR A 1 248 ? 0.071 -4.355 13.148 1.00 93.31 248 TYR A CA 1
ATOM 2014 C C . TYR A 1 248 ? -1.288 -4.809 13.680 1.00 93.31 248 TYR A C 1
ATOM 2016 O O . TYR A 1 248 ? -1.686 -4.380 14.764 1.00 93.31 248 TYR A O 1
ATOM 2024 N N . ILE A 1 249 ? -1.945 -5.754 13.005 1.00 92.69 249 ILE A N 1
ATOM 2025 C CA . ILE A 1 249 ? -3.209 -6.345 13.466 1.00 92.69 249 ILE A CA 1
ATOM 2026 C C . ILE A 1 249 ? -3.016 -7.062 14.804 1.00 92.69 249 ILE A C 1
ATOM 2028 O O . ILE A 1 249 ? -3.792 -6.842 15.734 1.00 92.69 249 ILE A O 1
ATOM 2032 N N . LEU A 1 250 ? -1.961 -7.874 14.931 1.00 94.00 250 LEU A N 1
ATOM 2033 C CA . LEU A 1 250 ? -1.657 -8.585 16.172 1.00 94.00 250 LEU A CA 1
ATOM 2034 C C . LEU A 1 250 ? -1.481 -7.613 17.344 1.00 94.00 250 LEU A C 1
ATOM 2036 O O . LEU A 1 250 ? -2.008 -7.847 18.429 1.00 94.00 250 LEU A O 1
ATOM 2040 N N . SER A 1 251 ? -0.795 -6.496 17.109 1.00 92.62 251 SER A N 1
ATOM 2041 C CA . SER A 1 251 ? -0.570 -5.473 18.125 1.00 92.62 251 SER A CA 1
ATOM 2042 C C . SER A 1 251 ? -1.875 -4.832 18.611 1.00 92.62 251 SER A C 1
ATOM 2044 O O . SER A 1 251 ? -2.064 -4.673 19.814 1.00 92.62 251 SER A O 1
ATOM 2046 N N . ILE A 1 252 ? -2.820 -4.561 17.702 1.00 89.62 252 ILE A N 1
ATOM 2047 C CA . ILE A 1 252 ? -4.145 -4.019 18.037 1.00 89.62 252 ILE A CA 1
ATOM 2048 C C . ILE A 1 252 ? -4.960 -5.040 18.842 1.00 89.62 252 ILE A C 1
ATOM 2050 O O . ILE A 1 252 ? -5.605 -4.672 19.824 1.00 89.62 252 ILE A O 1
ATOM 2054 N N . ILE A 1 253 ? -4.914 -6.324 18.464 1.00 91.56 253 ILE A N 1
ATOM 2055 C CA . ILE A 1 253 ? -5.611 -7.400 19.185 1.00 91.56 253 ILE A CA 1
ATOM 2056 C C . ILE A 1 253 ? -5.080 -7.520 20.616 1.00 91.56 253 ILE A C 1
ATOM 2058 O O . ILE A 1 253 ? -5.873 -7.520 21.555 1.00 91.56 253 ILE A O 1
ATOM 2062 N N . ILE A 1 254 ? -3.754 -7.569 20.791 1.00 91.19 254 ILE A N 1
ATOM 2063 C CA . ILE A 1 254 ? -3.112 -7.651 22.113 1.00 91.19 254 ILE A CA 1
ATOM 2064 C C . ILE A 1 254 ? -3.522 -6.459 22.977 1.00 91.19 254 ILE A C 1
ATOM 2066 O O . ILE A 1 254 ? -3.955 -6.640 24.115 1.00 91.19 254 ILE A O 1
ATOM 2070 N N . THR A 1 255 ? -3.440 -5.244 22.430 1.00 89.94 255 THR A N 1
ATOM 2071 C CA . THR A 1 255 ? -3.837 -4.032 23.147 1.00 89.94 255 THR A CA 1
ATOM 2072 C C . THR A 1 255 ? -5.293 -4.086 23.602 1.00 89.94 255 THR A C 1
ATOM 2074 O O . THR A 1 255 ? -5.570 -3.794 24.763 1.00 89.94 255 THR A O 1
ATOM 2077 N N . ASN A 1 256 ? -6.213 -4.497 22.727 1.00 88.38 256 ASN A N 1
ATOM 2078 C CA . ASN A 1 256 ? -7.635 -4.585 23.054 1.00 88.38 256 ASN A CA 1
ATOM 2079 C C . ASN A 1 256 ? -7.915 -5.633 24.147 1.00 88.38 256 ASN A C 1
ATOM 2081 O O . ASN A 1 256 ? -8.688 -5.376 25.067 1.00 88.38 256 ASN A O 1
ATOM 2085 N N . THR A 1 257 ? -7.266 -6.800 24.089 1.00 88.88 257 THR A N 1
ATOM 2086 C CA . THR A 1 257 ? -7.417 -7.845 25.116 1.00 88.88 257 THR A CA 1
ATOM 2087 C C . THR A 1 257 ? -6.944 -7.357 26.485 1.00 88.88 257 THR A C 1
ATOM 2089 O O . THR A 1 257 ? -7.680 -7.475 27.461 1.00 88.88 257 THR A O 1
ATOM 2092 N N . ILE A 1 258 ? -5.764 -6.735 26.553 1.00 86.56 258 ILE A N 1
ATOM 2093 C CA . ILE A 1 258 ? -5.188 -6.252 27.817 1.00 86.56 258 ILE A CA 1
ATOM 2094 C C . ILE A 1 258 ? -6.029 -5.121 28.415 1.00 86.56 258 ILE A C 1
ATOM 2096 O O . ILE A 1 258 ? -6.267 -5.099 29.621 1.00 86.56 258 ILE A O 1
ATOM 2100 N N . GLN A 1 259 ? -6.512 -4.192 27.585 1.00 84.31 259 GLN A N 1
ATOM 2101 C CA . GLN A 1 259 ? -7.378 -3.108 28.053 1.00 84.31 259 GLN A CA 1
ATOM 2102 C C . GLN A 1 259 ? -8.696 -3.640 28.627 1.00 84.31 259 GLN A C 1
ATOM 2104 O O . GLN A 1 259 ? -9.138 -3.153 29.665 1.00 84.31 259 GLN A O 1
ATOM 2109 N N . LYS A 1 260 ? -9.295 -4.669 28.010 1.00 84.50 260 LYS A N 1
ATOM 2110 C CA . LYS A 1 260 ? -10.496 -5.322 28.550 1.00 84.50 260 LYS A CA 1
ATOM 2111 C C . LYS A 1 260 ? -10.230 -5.978 29.900 1.00 84.50 260 LYS A C 1
ATOM 2113 O O . LYS A 1 260 ? -11.002 -5.757 30.823 1.00 84.50 260 LYS A O 1
ATOM 2118 N N . GLU A 1 261 ? -9.149 -6.743 30.037 1.00 79.12 261 GLU A N 1
ATOM 2119 C CA . GLU A 1 261 ? -8.794 -7.395 31.307 1.00 79.12 261 GLU A CA 1
ATOM 2120 C C . GLU A 1 261 ? -8.583 -6.383 32.440 1.00 79.12 261 GLU A C 1
ATOM 2122 O O . GLU A 1 261 ? -9.077 -6.587 33.546 1.00 79.12 261 GLU A O 1
ATOM 2127 N N . GLN A 1 262 ? -7.927 -5.254 32.159 1.00 75.19 262 GLN A N 1
ATOM 2128 C CA . GLN A 1 262 ? -7.751 -4.176 33.137 1.00 75.19 262 GLN A CA 1
ATOM 2129 C C . GLN A 1 262 ? -9.080 -3.540 33.561 1.00 75.19 262 GLN A C 1
ATOM 2131 O O . GLN A 1 262 ? -9.217 -3.140 34.712 1.00 75.19 262 GLN A O 1
ATOM 2136 N N . GLN A 1 263 ? -10.065 -3.478 32.665 1.00 70.44 263 GLN A N 1
ATOM 2137 C CA . GLN A 1 263 ? -11.384 -2.914 32.947 1.00 70.44 263 GLN A CA 1
ATOM 2138 C C . GLN A 1 263 ? -12.262 -3.823 33.826 1.00 70.44 263 GLN A C 1
ATOM 2140 O O . GLN A 1 263 ? -13.177 -3.321 34.463 1.00 70.44 263 GLN A O 1
ATOM 2145 N N . PHE A 1 264 ? -11.990 -5.135 33.874 1.00 66.06 264 PHE A N 1
ATOM 2146 C CA . PHE A 1 264 ? -12.678 -6.096 34.754 1.00 66.06 264 PHE A CA 1
ATOM 2147 C C . PHE A 1 264 ? -12.033 -6.235 36.143 1.00 66.06 264 PHE A C 1
ATOM 2149 O O . PHE A 1 264 ? -12.606 -6.879 37.021 1.00 66.06 264 PHE A O 1
ATOM 2156 N N . LEU A 1 265 ? -10.836 -5.676 36.339 1.00 60.78 265 LEU A N 1
ATOM 2157 C CA . LEU A 1 265 ? -10.091 -5.724 37.603 1.00 60.78 265 LEU A CA 1
ATOM 2158 C C . LEU A 1 265 ? -10.380 -4.523 38.530 1.00 60.78 265 LEU A C 1
ATOM 2160 O O . LEU A 1 265 ? -9.816 -4.465 39.624 1.00 60.78 265 LEU A O 1
ATOM 2164 N N . PHE A 1 266 ? -11.263 -3.606 38.120 1.00 48.09 266 PHE A N 1
ATOM 2165 C CA . PHE A 1 266 ? -11.764 -2.458 38.888 1.00 48.09 266 PHE A CA 1
ATOM 2166 C C . PHE A 1 266 ? -13.295 -2.417 38.857 1.00 48.09 266 PHE A C 1
ATOM 2168 O O . PHE A 1 266 ? -13.871 -1.848 39.811 1.00 48.09 266 PHE A O 1
#

Foldseek 3Di:
DAALVPGDDDPDPPVPDPDPPVCVLLDPDCCVVVPVDDPVNVVVVLVVVVVVLVVVLVVLCVVFLADPPVLVCLSVVLSVLVCLQGHQDDPDPVCPVVDPNDDRCQQVQNSLVSQLVNVFDSVQQSVCCSHVRDGDPVSNLVRQLLSLLLSLLVLLVCLLCLVVCVVVNGDHPCVVCDLVVSLVSSLCSLCVSLVSQVVVPVPQHPLQCQLVVLVVLSVVLSVCSVVVVSSCSSVSSVVNSVSSVVSNVVSVVVSVVVVVVVVVVD

Radius of gyration: 21.42 Å; chains: 1; bounding box: 53×32×72 Å

Secondary structure (DSSP, 8-state):
-EETTTEE------TT------GGGT-S--TTTTTSS-HHHHHHHHHHHHHHHHHHHHHHHHH-SS-HHHHHHHHHHHHHHHHHHH----S-HHHHTTS-----GGGBT-HHHHHHHIIIIIHHHHHHHHHHSS--SHHHHHHHHHHHHHHHHHHHHHHHTHHHHHHTT-B-HHHHHHHHHHHHHHHHHHHHHHHHHHHHHHHH-GGGGGGGGGHHHHHHHHHHHHTT--TTHHHHHHHHHHHHHHHHHHHHHHHHHHHHHHHH--

Sequence (266 aa):
YYDYVHGVDTPLNDDNNKEIINDADSVDDRTLIEGLLKPNDVVRLGLLLYTIGTIAFLFLTNFSPAKEPYLAIIFFGALPLSFLYTGGIGNYLFIYLILIKCKSFKYIALGDIIILLAFGPITVVYSYMAQAGHYSNYPILYALPLTLNTEAILHSNNTRDMKHDRSVGILTLSILLGKRYSYYLYCLLIYSPYIIIIYMMIYISWYCFLPLITIIYAYRLCEEFKHDQLIKLPNRTALLNFLLGFLYILSIIITNTIQKEQQFLF

pLDDT: mean 79.33, std 18.99, range [31.7, 98.38]